Protein AF-A0A0D2M6S1-F1 (afdb_monomer_lite)

Foldseek 3Di:
DLLVVLLVQQLVQLQPQLECQLAQLLLLVLQLQLLVLVLVLVLVVCCVVVVDDPVVSVCCSVVVCVVPSSNSSSVSSCCHSQSWDFDDDPPDPDTDTDRDDHDPSRVVLNVQLVVDDPVVLVVQLQVQLVVQLVLCVPDPDPSSSCSSNRNLSSNLSSLVSSLSSCVRVLAADPGRLCSLVSQLVVLVVVQVVLDCVPDVDDDVPDHDRPSSVSSNVSSVSNNVSSVRGHHRDPPPPPPDD

Structure (mmCIF, N/CA/C/O backbone):
data_AF-A0A0D2M6S1-F1
#
_entry.id   AF-A0A0D2M6S1-F1
#
loop_
_atom_site.group_PDB
_atom_site.id
_atom_site.type_symbol
_atom_site.label_atom_id
_atom_site.label_alt_id
_atom_site.label_comp_id
_atom_site.label_asym_id
_atom_site.label_entity_id
_atom_site.label_seq_id
_atom_site.pdbx_PDB_ins_code
_atom_site.Cartn_x
_atom_site.Cartn_y
_atom_site.Cartn_z
_atom_site.occupancy
_atom_site.B_iso_or_equiv
_atom_site.auth_seq_id
_atom_site.auth_comp_id
_atom_site.auth_asym_id
_atom_site.auth_atom_id
_atom_site.pdbx_PDB_model_num
ATOM 1 N N . MET A 1 1 ? -8.378 10.027 -14.621 1.00 86.81 1 MET A N 1
ATOM 2 C CA . MET A 1 1 ? -9.429 10.600 -13.744 1.00 86.81 1 MET A CA 1
ATOM 3 C C . MET A 1 1 ? -9.742 9.692 -12.557 1.00 86.81 1 MET A C 1
ATOM 5 O O . MET A 1 1 ? -9.522 10.125 -11.438 1.00 86.81 1 MET A O 1
ATOM 9 N N . PHE A 1 2 ? -10.187 8.446 -12.762 1.00 88.69 2 PHE A N 1
ATOM 10 C CA . PHE A 1 2 ? -10.556 7.544 -11.656 1.00 88.69 2 PHE A CA 1
ATOM 11 C C . PHE A 1 2 ? -9.436 7.306 -10.633 1.00 88.69 2 PHE A C 1
ATOM 13 O O . PHE A 1 2 ? -9.672 7.472 -9.444 1.00 88.69 2 PHE A O 1
ATOM 20 N N . LEU A 1 3 ? -8.204 7.049 -11.086 1.00 85.81 3 LEU A N 1
ATOM 21 C CA . LEU A 1 3 ? -7.044 6.887 -10.195 1.00 85.81 3 LEU A CA 1
ATOM 22 C C . LEU A 1 3 ? -6.744 8.140 -9.351 1.00 85.81 3 LEU A C 1
ATOM 24 O O . LEU A 1 3 ? -6.269 8.041 -8.229 1.00 85.81 3 LEU A O 1
ATOM 28 N N . PHE A 1 4 ? -7.052 9.333 -9.865 1.00 88.19 4 PHE A N 1
ATOM 29 C CA . PHE A 1 4 ? -6.877 10.577 -9.113 1.00 88.19 4 PHE A CA 1
ATOM 30 C C . PHE A 1 4 ? -7.960 10.756 -8.040 1.00 88.19 4 PHE A C 1
ATOM 32 O O . PHE A 1 4 ? -7.665 11.188 -6.929 1.00 88.19 4 PHE A O 1
ATOM 39 N N . LEU A 1 5 ? -9.208 10.391 -8.349 1.00 91.00 5 LEU A N 1
ATOM 40 C CA . LEU A 1 5 ? -10.299 10.399 -7.371 1.00 91.00 5 LEU A CA 1
ATOM 41 C C . LEU A 1 5 ? -10.063 9.371 -6.263 1.00 91.00 5 LEU A C 1
ATOM 43 O O . LEU A 1 5 ? -10.240 9.683 -5.088 1.00 91.00 5 LEU A O 1
ATOM 47 N N . GLU A 1 6 ? -9.630 8.167 -6.638 1.00 91.00 6 GLU A N 1
ATOM 48 C CA . GLU A 1 6 ? -9.194 7.125 -5.706 1.00 91.00 6 GLU A CA 1
ATOM 49 C C . GLU A 1 6 ? -8.122 7.661 -4.756 1.00 91.00 6 GLU A C 1
ATOM 51 O O . GLU A 1 6 ? -8.259 7.549 -3.536 1.00 91.00 6 GLU A O 1
ATOM 56 N N . TRP A 1 7 ? -7.130 8.358 -5.311 1.00 89.06 7 TRP A N 1
ATOM 57 C CA . TRP A 1 7 ? -6.052 8.934 -4.533 1.00 89.06 7 TRP A CA 1
ATOM 58 C C . TRP A 1 7 ? -6.534 9.972 -3.509 1.00 89.06 7 TRP A C 1
ATOM 60 O O . TRP A 1 7 ? -6.162 9.890 -2.336 1.00 89.06 7 TRP A O 1
ATOM 70 N N . ILE A 1 8 ? -7.385 10.925 -3.915 1.00 91.69 8 ILE A N 1
ATOM 71 C CA . ILE A 1 8 ? -7.939 11.944 -3.002 1.00 91.69 8 ILE A CA 1
ATOM 72 C C . ILE A 1 8 ? -8.716 11.278 -1.865 1.00 91.69 8 ILE A C 1
ATOM 74 O O . ILE A 1 8 ? -8.576 11.658 -0.701 1.00 91.69 8 ILE A O 1
ATOM 78 N N . LEU A 1 9 ? -9.532 10.275 -2.190 1.00 93.25 9 LEU A N 1
ATOM 79 C CA . LEU A 1 9 ? -10.333 9.566 -1.200 1.00 93.25 9 LEU A CA 1
ATOM 80 C C . LEU A 1 9 ? -9.467 8.767 -0.229 1.00 93.25 9 LEU A C 1
ATOM 82 O O . LEU A 1 9 ? -9.742 8.774 0.968 1.00 93.25 9 LEU A O 1
ATOM 86 N N . ASN A 1 10 ? -8.401 8.129 -0.709 1.00 90.69 10 ASN A N 1
ATOM 87 C CA . ASN A 1 10 ? -7.428 7.456 0.148 1.00 90.69 10 ASN A CA 1
ATOM 88 C C . ASN A 1 10 ? -6.691 8.431 1.056 1.00 90.69 10 ASN A C 1
ATOM 90 O O . ASN A 1 10 ? -6.521 8.152 2.241 1.00 90.69 10 ASN A O 1
ATOM 94 N N . LEU A 1 11 ? -6.271 9.580 0.530 1.00 92.19 11 LEU A N 1
ATOM 95 C CA . LEU A 1 11 ? -5.637 10.622 1.327 1.00 92.19 11 LEU A CA 1
ATOM 96 C C . LEU A 1 11 ? -6.573 11.078 2.452 1.00 92.19 11 LEU A C 1
ATOM 98 O O . LEU A 1 11 ? -6.169 11.103 3.613 1.00 92.19 11 LEU A O 1
ATOM 102 N N . HIS A 1 12 ? -7.830 11.377 2.122 1.00 93.88 12 HIS A N 1
ATOM 103 C CA . HIS A 1 12 ? -8.839 11.757 3.107 1.00 93.88 12 HIS A CA 1
ATOM 104 C C . HIS A 1 12 ? -9.100 10.640 4.129 1.00 93.88 12 HIS A C 1
ATOM 106 O O . HIS A 1 12 ? -9.158 10.902 5.332 1.00 93.88 12 HIS A O 1
ATOM 112 N N . TYR A 1 13 ? -9.192 9.390 3.670 1.00 94.31 13 TYR A N 1
ATOM 113 C CA . TYR A 1 13 ? -9.363 8.219 4.527 1.00 94.31 13 TYR A CA 1
ATOM 114 C C . TYR A 1 13 ? -8.225 8.097 5.541 1.00 94.31 13 TYR A C 1
ATOM 116 O O . TYR A 1 13 ? -8.474 8.099 6.741 1.00 94.31 13 TYR A O 1
ATOM 124 N N . TRP A 1 14 ? -6.970 8.060 5.092 1.00 94.44 14 TRP A N 1
ATOM 125 C CA . TRP A 1 14 ? -5.825 7.909 5.993 1.00 94.44 14 TRP A CA 1
ATOM 126 C C . TRP A 1 14 ? -5.626 9.122 6.902 1.00 94.44 14 TRP A C 1
ATOM 128 O O . TRP A 1 14 ? -5.232 8.967 8.055 1.00 94.44 14 TRP A O 1
ATOM 138 N N . PHE A 1 15 ? -5.940 10.324 6.419 1.00 92.81 15 PHE A N 1
ATOM 139 C CA . PHE A 1 15 ? -5.903 11.537 7.233 1.00 92.81 15 PHE A CA 1
ATOM 140 C C . PHE A 1 15 ? -6.861 11.457 8.433 1.00 92.81 15 PHE A C 1
ATOM 142 O O . PHE A 1 15 ? -6.469 11.760 9.566 1.00 92.81 15 PHE A O 1
ATOM 149 N N . THR A 1 16 ? -8.098 11.020 8.180 1.00 91.69 16 THR A N 1
ATOM 150 C CA . THR A 1 16 ? -9.171 10.903 9.184 1.00 91.69 16 THR A CA 1
ATOM 151 C C . THR A 1 16 ? -9.073 9.637 10.035 1.00 91.69 16 THR A C 1
ATOM 153 O O . THR A 1 16 ? -9.605 9.598 11.141 1.00 91.69 16 THR A O 1
ATOM 156 N N . CYS A 1 17 ? -8.358 8.613 9.574 1.00 90.75 17 CYS A N 1
ATOM 157 C CA . CYS A 1 17 ? -8.235 7.345 10.278 1.00 90.75 17 CYS A CA 1
ATOM 158 C C . CYS A 1 17 ? -7.352 7.460 11.536 1.00 90.75 17 CYS A C 1
ATOM 160 O O . CYS A 1 17 ? -6.126 7.594 11.461 1.00 90.75 17 CYS A O 1
ATOM 162 N N . SER A 1 18 ? -7.978 7.375 12.711 1.00 90.00 18 SER A N 1
ATOM 163 C CA . SER A 1 18 ? -7.314 7.364 14.024 1.00 90.00 18 SER A CA 1
ATOM 164 C C . SER A 1 18 ? -7.135 5.961 14.612 1.00 90.00 18 SER A C 1
ATOM 166 O O . SER A 1 18 ? -6.334 5.788 15.529 1.00 90.00 18 SER A O 1
ATOM 168 N N . SER A 1 19 ? -7.845 4.962 14.080 1.00 92.19 19 SER A N 1
ATOM 169 C CA . SER A 1 19 ? -7.915 3.610 14.633 1.00 92.19 19 SER A CA 1
ATOM 170 C C . SER A 1 19 ? -7.420 2.545 13.655 1.00 92.19 19 SER A C 1
ATOM 172 O O . SER A 1 19 ? -7.546 2.668 12.442 1.00 92.19 19 SER A O 1
ATOM 174 N N . THR A 1 20 ? -6.890 1.459 14.208 1.00 95.19 20 THR A N 1
ATOM 175 C CA . THR A 1 20 ? -6.428 0.268 13.479 1.00 95.19 20 THR A CA 1
ATOM 176 C C . THR A 1 20 ? -7.499 -0.821 13.330 1.00 95.19 20 THR A C 1
ATOM 178 O O . THR A 1 20 ? -7.197 -1.908 12.841 1.00 95.19 20 THR A O 1
ATOM 181 N N . VAL A 1 21 ? -8.753 -0.572 13.733 1.00 95.81 21 VAL A N 1
ATOM 182 C CA . VAL A 1 21 ? -9.840 -1.563 13.615 1.00 95.81 21 VAL A CA 1
ATOM 183 C C . VAL A 1 21 ? -10.082 -1.950 12.148 1.00 95.81 21 VAL A C 1
ATOM 185 O O . VAL A 1 21 ? -10.376 -1.119 11.288 1.00 95.81 21 VAL A O 1
ATOM 188 N N . GLY A 1 22 ? -9.961 -3.247 11.862 1.00 95.56 22 GLY A N 1
ATOM 189 C CA . GLY A 1 22 ? -10.102 -3.834 10.528 1.00 95.56 22 GLY A CA 1
ATOM 190 C C . GLY A 1 22 ? -8.909 -3.591 9.595 1.00 95.56 22 GLY A C 1
ATOM 191 O O . GLY A 1 22 ? -8.923 -4.075 8.470 1.00 95.56 22 GLY A O 1
ATOM 192 N N . ILE A 1 23 ? -7.874 -2.864 10.027 1.00 97.06 23 ILE A N 1
ATOM 193 C CA .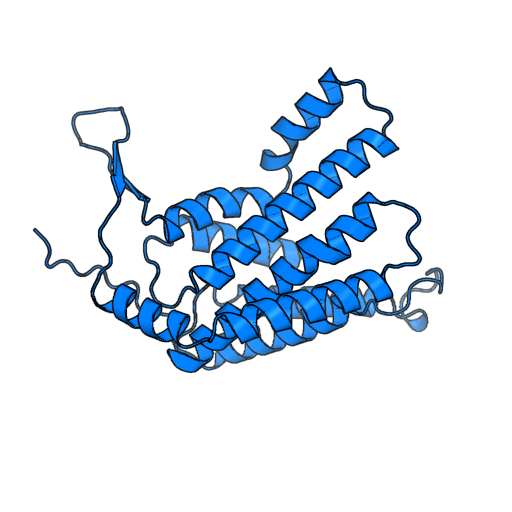 ILE A 1 23 ? -6.692 -2.573 9.205 1.00 97.06 23 ILE A CA 1
ATOM 194 C C . ILE A 1 23 ? -5.620 -3.630 9.472 1.00 97.06 23 ILE A C 1
ATOM 196 O O . ILE A 1 23 ? -5.232 -3.852 10.620 1.00 97.06 23 ILE A O 1
ATOM 200 N N . SER A 1 24 ? -5.109 -4.264 8.415 1.00 97.75 24 SER A N 1
ATOM 201 C CA . SER A 1 24 ? -4.019 -5.235 8.532 1.00 97.75 24 SER A CA 1
ATOM 202 C C . SER A 1 24 ? -2.733 -4.475 8.797 1.00 97.75 24 SER A C 1
ATOM 204 O O . SER A 1 24 ? -2.231 -3.753 7.933 1.00 97.75 24 SER A O 1
ATOM 206 N N . VAL A 1 25 ? -2.176 -4.615 9.998 1.00 96.94 25 VAL A N 1
ATOM 207 C CA . VAL A 1 25 ? -0.953 -3.905 10.388 1.00 96.94 25 VAL A CA 1
ATOM 208 C C . VAL A 1 25 ? 0.224 -4.417 9.569 1.00 96.94 25 VAL A C 1
ATOM 210 O O . VAL A 1 25 ? 1.068 -3.629 9.136 1.00 96.94 25 VAL A O 1
ATOM 213 N N . VAL A 1 26 ? 0.289 -5.731 9.338 1.00 97.56 26 VAL A N 1
ATOM 214 C CA . VAL A 1 26 ? 1.329 -6.325 8.489 1.00 97.56 26 VAL A CA 1
ATOM 215 C C . VAL A 1 26 ? 1.127 -5.906 7.036 1.00 97.56 26 VAL A C 1
ATOM 217 O O . VAL A 1 26 ? 2.077 -5.429 6.417 1.00 97.56 26 VAL A O 1
ATOM 220 N N . GLY A 1 27 ? -0.104 -5.989 6.523 1.00 97.69 27 GLY A N 1
ATOM 221 C CA . GLY A 1 27 ? -0.421 -5.578 5.157 1.00 97.69 27 GLY A CA 1
ATOM 222 C C . GLY A 1 27 ? -0.090 -4.110 4.894 1.00 97.69 27 GLY A C 1
ATOM 223 O O . GLY A 1 27 ? 0.584 -3.785 3.919 1.00 97.69 27 GLY A O 1
ATOM 224 N N . THR A 1 28 ? -0.447 -3.221 5.820 1.00 97.75 28 THR A N 1
ATOM 225 C CA . THR A 1 28 ? -0.185 -1.781 5.693 1.00 97.75 28 THR A CA 1
ATOM 226 C C . THR A 1 28 ? 1.314 -1.467 5.754 1.00 97.75 28 THR A C 1
ATOM 228 O O . THR A 1 28 ? 1.782 -0.600 5.019 1.00 97.75 28 THR A O 1
ATOM 231 N N . LYS A 1 29 ? 2.114 -2.203 6.546 1.00 97.50 29 LYS A N 1
ATOM 232 C CA . LYS A 1 29 ? 3.587 -2.089 6.506 1.00 97.50 29 LYS A CA 1
ATOM 233 C C . LYS A 1 29 ? 4.152 -2.486 5.141 1.00 97.50 29 LYS A C 1
ATOM 235 O O . LYS A 1 29 ? 5.037 -1.794 4.643 1.00 97.50 29 LYS A O 1
ATOM 240 N N . CYS A 1 30 ? 3.638 -3.558 4.536 1.00 97.88 30 CYS A N 1
ATOM 241 C CA . CYS A 1 30 ? 4.030 -3.969 3.187 1.00 97.88 30 CYS A CA 1
ATOM 242 C C . CYS A 1 30 ? 3.660 -2.905 2.143 1.00 97.88 30 CYS A C 1
ATOM 244 O O . CYS A 1 30 ? 4.497 -2.574 1.308 1.00 97.88 30 CYS A O 1
ATOM 246 N N . LEU A 1 31 ? 2.469 -2.302 2.234 1.00 97.06 31 LEU A N 1
ATOM 247 C CA . LEU A 1 31 ? 2.058 -1.201 1.353 1.00 97.06 31 LEU A CA 1
ATOM 248 C C . LEU A 1 31 ? 2.963 0.028 1.501 1.00 97.06 31 LEU A C 1
ATOM 250 O O . LEU A 1 31 ? 3.440 0.554 0.501 1.00 97.06 31 LEU A O 1
ATOM 254 N N . ILE A 1 32 ? 3.244 0.460 2.736 1.00 96.56 32 ILE A N 1
ATOM 255 C CA . ILE A 1 32 ? 4.169 1.572 3.005 1.00 96.56 32 ILE A CA 1
ATOM 256 C C . ILE A 1 32 ? 5.532 1.289 2.376 1.00 96.56 32 ILE A C 1
ATOM 258 O O . ILE A 1 32 ? 6.077 2.132 1.667 1.00 96.56 32 ILE A O 1
ATOM 262 N N . PHE A 1 33 ? 6.074 0.095 2.615 1.00 96.94 33 PHE A N 1
ATOM 263 C CA . PHE A 1 33 ? 7.366 -0.294 2.068 1.00 96.94 33 PHE A CA 1
ATOM 264 C C . PHE A 1 33 ? 7.354 -0.311 0.534 1.00 96.94 33 PHE A C 1
ATOM 266 O O . PHE A 1 33 ? 8.264 0.235 -0.081 1.00 96.94 33 PHE A O 1
ATOM 273 N N . ALA A 1 34 ? 6.298 -0.840 -0.088 1.00 96.06 34 ALA A N 1
ATOM 274 C CA . ALA A 1 34 ? 6.141 -0.835 -1.538 1.00 96.06 34 ALA A CA 1
ATOM 275 C C . ALA A 1 34 ? 6.100 0.583 -2.125 1.00 96.06 34 ALA A C 1
ATOM 277 O O . ALA A 1 34 ? 6.779 0.854 -3.113 1.00 96.06 34 ALA A O 1
ATOM 278 N N . ILE A 1 35 ? 5.352 1.501 -1.500 1.00 94.12 35 ILE A N 1
ATOM 279 C CA . ILE A 1 35 ? 5.277 2.903 -1.933 1.00 94.12 35 ILE A CA 1
ATOM 280 C C . ILE A 1 35 ? 6.654 3.568 -1.831 1.00 94.12 35 ILE A C 1
ATOM 282 O O . ILE A 1 35 ? 7.057 4.271 -2.755 1.00 94.12 35 ILE A O 1
ATOM 286 N N . LEU A 1 36 ? 7.402 3.320 -0.750 1.00 94.06 36 LEU A N 1
ATOM 287 C CA . LEU A 1 36 ? 8.754 3.860 -0.571 1.00 94.06 36 LEU A CA 1
ATOM 288 C C . LEU A 1 36 ? 9.753 3.291 -1.588 1.00 94.06 36 LEU A C 1
ATOM 290 O O . LEU A 1 36 ? 10.568 4.042 -2.121 1.00 94.06 36 LEU A O 1
ATOM 294 N N . VAL A 1 37 ? 9.682 1.991 -1.887 1.00 93.75 37 VAL A N 1
ATOM 295 C CA . VAL A 1 37 ? 10.518 1.353 -2.917 1.00 93.75 37 VAL A CA 1
ATOM 296 C C . VAL A 1 37 ? 10.208 1.931 -4.295 1.00 93.75 37 VAL A C 1
ATOM 298 O O . VAL A 1 37 ? 11.130 2.341 -4.998 1.00 93.75 37 VAL A O 1
ATOM 301 N N . ASN A 1 38 ? 8.928 2.030 -4.658 1.00 91.69 38 ASN A N 1
ATOM 302 C CA . ASN A 1 38 ? 8.514 2.601 -5.937 1.00 91.69 38 ASN A CA 1
ATOM 303 C C . ASN A 1 38 ? 8.934 4.075 -6.056 1.00 91.69 38 ASN A C 1
ATOM 305 O O . ASN A 1 38 ? 9.438 4.505 -7.090 1.00 91.69 38 ASN A O 1
ATOM 309 N N . TYR A 1 39 ? 8.808 4.837 -4.967 1.00 91.38 39 TYR A N 1
ATOM 310 C CA . TYR A 1 39 ? 9.292 6.212 -4.898 1.00 91.38 39 TYR A CA 1
ATOM 311 C C . TYR A 1 39 ? 10.805 6.305 -5.144 1.00 91.38 39 TYR A C 1
ATOM 313 O O . TYR A 1 39 ? 11.249 7.092 -5.982 1.00 91.38 39 TYR A O 1
ATOM 321 N N . ALA A 1 40 ? 11.601 5.481 -4.457 1.00 91.19 40 ALA A N 1
ATOM 322 C CA . ALA A 1 40 ? 13.050 5.447 -4.636 1.00 91.19 40 ALA A CA 1
ATOM 323 C C . ALA A 1 40 ? 13.433 5.087 -6.082 1.00 91.19 40 ALA A C 1
ATOM 325 O O . ALA A 1 40 ? 14.286 5.742 -6.677 1.00 91.19 40 ALA A O 1
ATOM 326 N N . VAL A 1 41 ? 12.757 4.099 -6.670 1.00 90.44 41 VAL A N 1
ATOM 327 C CA . VAL A 1 41 ? 12.926 3.685 -8.071 1.00 90.44 41 VAL A CA 1
ATOM 328 C C . VAL A 1 41 ? 12.649 4.842 -9.033 1.00 90.44 41 VAL A C 1
ATOM 330 O O . VAL A 1 41 ? 13.473 5.125 -9.902 1.00 90.44 41 VAL A O 1
ATOM 333 N N . GLU A 1 42 ? 11.545 5.563 -8.851 1.00 88.38 42 GLU A N 1
ATOM 334 C CA . GLU A 1 42 ? 11.175 6.701 -9.700 1.00 88.38 42 GLU A CA 1
ATOM 335 C C . GLU A 1 42 ? 12.150 7.880 -9.579 1.00 88.38 42 GLU A C 1
ATOM 337 O O . GLU A 1 42 ? 12.483 8.528 -10.579 1.00 88.38 42 GLU A O 1
ATOM 342 N N . VAL A 1 43 ? 12.650 8.158 -8.371 1.00 90.00 43 VAL A N 1
ATOM 343 C CA . VAL A 1 43 ? 13.704 9.160 -8.136 1.00 90.00 43 VAL A CA 1
ATOM 344 C C . VAL A 1 43 ? 15.008 8.762 -8.826 1.00 90.00 43 VAL A C 1
ATOM 346 O O . VAL A 1 43 ? 15.627 9.600 -9.485 1.00 90.00 43 VAL A O 1
ATOM 349 N N . MET A 1 44 ? 15.413 7.494 -8.731 1.00 89.69 44 MET A N 1
ATOM 350 C CA . MET A 1 44 ? 16.618 6.982 -9.395 1.00 89.69 44 MET A CA 1
ATOM 351 C C . MET A 1 44 ? 16.489 7.049 -10.918 1.00 89.69 44 MET A C 1
ATOM 353 O O . MET A 1 44 ? 17.380 7.565 -11.590 1.00 89.69 44 MET A O 1
ATOM 357 N N . LYS A 1 45 ? 15.352 6.605 -11.461 1.00 87.56 45 LYS A N 1
ATOM 358 C CA . LYS A 1 45 ? 15.044 6.662 -12.896 1.00 87.56 45 LYS A CA 1
ATOM 359 C C . LYS A 1 45 ? 15.082 8.090 -13.426 1.00 87.56 45 LYS A C 1
ATOM 361 O O . LYS A 1 45 ? 15.650 8.343 -14.480 1.00 87.56 45 LYS A O 1
ATOM 366 N N . THR A 1 46 ? 14.500 9.032 -12.690 1.00 87.69 46 THR A N 1
ATOM 367 C CA . THR A 1 46 ? 14.471 10.440 -13.110 1.00 87.69 46 THR A CA 1
ATOM 368 C C . THR A 1 46 ? 15.852 11.079 -13.034 1.00 87.69 46 THR A C 1
ATOM 370 O O . THR A 1 46 ? 16.242 11.770 -13.967 1.00 87.69 46 THR A O 1
ATOM 373 N N . GLY A 1 47 ? 16.626 10.800 -11.980 1.00 88.56 47 GLY A N 1
ATOM 374 C CA . GLY A 1 47 ? 18.017 11.250 -11.889 1.00 88.56 47 GLY A CA 1
ATOM 375 C C . GLY A 1 47 ? 18.875 10.738 -13.043 1.00 88.56 47 GLY A C 1
ATOM 376 O O . GLY A 1 47 ? 19.588 11.519 -13.667 1.00 88.56 47 GLY A O 1
ATOM 377 N N . HIS A 1 48 ? 18.749 9.446 -13.358 1.00 87.19 48 HIS A N 1
ATOM 378 C CA . HIS A 1 48 ? 19.487 8.811 -14.445 1.00 87.19 48 HIS A CA 1
ATOM 379 C C . HIS A 1 48 ? 19.086 9.355 -15.822 1.00 87.19 48 HIS A C 1
ATOM 381 O O . HIS A 1 48 ? 19.948 9.796 -16.577 1.00 87.19 48 HIS A O 1
ATOM 387 N N . ASN A 1 49 ? 17.788 9.373 -16.137 1.00 88.00 49 ASN A N 1
ATOM 388 C CA . ASN A 1 49 ? 17.298 9.746 -17.467 1.00 88.00 49 ASN A CA 1
ATOM 389 C C . ASN A 1 49 ? 17.487 11.233 -17.780 1.00 88.00 49 ASN A C 1
ATOM 391 O O . ASN A 1 49 ? 17.710 11.591 -18.932 1.00 88.00 49 ASN A O 1
ATOM 395 N N . SER A 1 50 ? 17.391 12.094 -16.767 1.00 90.06 50 SER A N 1
ATOM 396 C CA . SER A 1 50 ? 17.525 13.541 -16.943 1.00 90.06 50 SER A CA 1
ATOM 397 C C . SER A 1 50 ? 18.969 14.035 -16.803 1.00 90.06 50 SER A C 1
ATOM 399 O O . SER A 1 50 ? 19.202 15.232 -16.945 1.00 90.06 50 SER A O 1
ATOM 401 N N . GLY A 1 51 ? 19.932 13.150 -16.503 1.00 90.44 51 GLY A N 1
ATOM 402 C CA . GLY A 1 51 ? 21.342 13.518 -16.333 1.00 90.44 51 GLY A CA 1
ATOM 403 C C . GLY A 1 51 ? 21.570 14.589 -15.260 1.00 90.44 51 GLY A C 1
ATOM 404 O O . GLY A 1 51 ? 22.445 15.438 -15.417 1.00 90.44 51 GLY A O 1
ATOM 405 N N . LEU A 1 52 ? 20.747 14.596 -14.204 1.00 91.00 52 LEU A N 1
ATOM 406 C CA . LEU A 1 52 ? 20.753 15.662 -13.200 1.00 91.00 52 LEU A CA 1
ATOM 407 C C . LEU A 1 52 ? 22.055 15.659 -12.394 1.00 91.00 52 LEU A C 1
ATOM 409 O O . LEU A 1 52 ? 22.553 14.606 -11.989 1.00 91.00 52 LEU A O 1
ATOM 413 N N . GLY A 1 53 ? 22.564 16.854 -12.087 1.00 93.00 53 GLY A N 1
ATOM 414 C CA . GLY A 1 53 ? 23.611 17.018 -11.081 1.00 93.00 53 GLY A CA 1
ATOM 415 C C . GLY A 1 53 ? 23.124 16.590 -9.691 1.00 93.00 53 GLY A C 1
ATOM 416 O O . GLY A 1 53 ? 21.924 16.556 -9.422 1.00 93.00 53 GLY A O 1
ATOM 417 N N . LEU A 1 54 ? 24.051 16.287 -8.774 1.00 91.69 54 LEU A N 1
ATOM 418 C CA . LEU A 1 54 ? 23.720 15.777 -7.434 1.00 91.69 54 LEU A CA 1
ATOM 419 C C . LEU A 1 54 ? 22.764 16.704 -6.659 1.00 91.69 54 LEU A C 1
ATOM 421 O O . LEU A 1 54 ? 21.844 16.220 -6.005 1.00 91.69 54 LEU A O 1
ATOM 425 N N . SER A 1 55 ? 22.953 18.024 -6.745 1.00 93.81 55 SER A N 1
ATOM 426 C CA . SER A 1 55 ? 22.088 19.010 -6.082 1.00 93.81 55 SER A CA 1
ATOM 427 C C . SER A 1 55 ? 20.655 18.977 -6.609 1.00 93.81 55 SER A C 1
ATOM 429 O O . SER A 1 55 ? 19.713 18.982 -5.819 1.00 93.81 55 SER A O 1
ATOM 431 N N . ASP A 1 56 ? 20.494 18.895 -7.929 1.00 91.94 56 ASP A N 1
ATOM 432 C CA . ASP A 1 56 ? 19.189 18.880 -8.594 1.00 91.94 56 ASP A CA 1
ATOM 433 C C . ASP A 1 56 ? 18.491 17.537 -8.406 1.00 91.94 56 ASP A C 1
ATOM 435 O O . ASP A 1 56 ? 17.270 17.452 -8.274 1.00 91.94 56 ASP A O 1
ATOM 439 N N . TRP A 1 57 ? 19.275 16.464 -8.332 1.00 91.50 57 TRP A N 1
ATOM 440 C CA . TRP A 1 57 ? 18.764 15.154 -7.984 1.00 91.50 57 TRP A CA 1
ATOM 441 C C . TRP A 1 57 ? 18.263 15.109 -6.538 1.00 91.50 57 TRP A C 1
ATOM 443 O O . TRP A 1 57 ? 17.158 14.625 -6.304 1.00 91.50 57 TRP A O 1
ATOM 453 N N . ILE A 1 58 ? 19.007 15.669 -5.575 1.00 90.81 58 ILE A N 1
ATOM 454 C CA . ILE A 1 58 ? 18.571 15.768 -4.171 1.00 90.81 58 ILE A CA 1
ATOM 455 C C . ILE A 1 58 ? 17.335 16.662 -4.048 1.00 90.81 58 ILE A C 1
ATOM 457 O O . ILE A 1 58 ? 16.382 16.291 -3.364 1.00 90.81 58 ILE A O 1
ATOM 461 N N . SER A 1 59 ? 17.309 17.817 -4.718 1.00 89.50 59 SER A N 1
ATOM 462 C CA . SER A 1 59 ? 16.144 18.707 -4.687 1.00 89.50 59 SER A CA 1
ATOM 463 C C . SER A 1 59 ? 14.916 18.030 -5.299 1.00 89.50 59 SER A C 1
ATOM 465 O O . SER A 1 59 ? 13.829 18.105 -4.726 1.00 89.50 59 SER A O 1
ATOM 467 N N . THR A 1 60 ? 15.094 17.260 -6.375 1.00 87.38 60 THR A N 1
ATOM 468 C CA . THR A 1 60 ? 14.046 16.402 -6.941 1.00 87.38 60 THR A CA 1
ATOM 469 C C . THR A 1 60 ? 13.622 15.331 -5.936 1.00 87.38 60 THR A C 1
ATOM 471 O O . THR A 1 60 ? 12.435 15.174 -5.678 1.00 87.38 60 THR A O 1
ATOM 474 N N . ALA A 1 61 ? 14.556 14.633 -5.294 1.00 87.81 61 ALA A N 1
ATOM 475 C CA . ALA A 1 61 ? 14.265 13.593 -4.306 1.00 87.81 61 ALA A CA 1
ATOM 476 C C . ALA A 1 61 ? 13.573 14.117 -3.032 1.00 87.81 61 ALA A C 1
ATOM 478 O O . ALA A 1 61 ? 12.904 13.348 -2.343 1.00 87.81 61 ALA A O 1
ATOM 479 N N . LEU A 1 62 ? 13.718 15.399 -2.694 1.00 86.94 62 LEU A N 1
ATOM 480 C CA . LEU A 1 62 ? 13.084 16.010 -1.520 1.00 86.94 62 LEU A CA 1
ATOM 481 C C . LEU A 1 62 ? 11.795 16.765 -1.855 1.00 86.94 62 LEU A C 1
ATOM 483 O O . LEU A 1 62 ? 10.876 16.787 -1.041 1.00 86.94 62 LEU A O 1
ATOM 487 N N . GLY A 1 63 ? 11.711 17.380 -3.035 1.00 82.75 63 GLY A N 1
ATOM 488 C CA . GLY A 1 63 ? 10.539 18.135 -3.481 1.00 82.75 63 GLY A CA 1
ATOM 489 C C . GLY A 1 63 ? 9.458 17.247 -4.088 1.00 82.75 63 GLY A C 1
ATOM 490 O O . GLY A 1 63 ? 8.264 17.503 -3.929 1.00 82.75 63 GLY A O 1
ATOM 491 N N . ARG A 1 64 ? 9.851 16.151 -4.742 1.00 76.94 64 ARG A N 1
ATOM 492 C CA . ARG A 1 64 ? 8.914 15.271 -5.436 1.00 76.94 64 ARG A CA 1
ATOM 493 C C . ARG A 1 64 ? 7.925 14.540 -4.529 1.00 76.94 64 ARG A C 1
ATOM 495 O O . ARG A 1 64 ? 6.819 14.391 -5.013 1.00 76.94 64 ARG A O 1
ATOM 502 N N . PRO A 1 65 ? 8.169 14.166 -3.257 1.00 73.94 65 PRO A N 1
ATOM 503 C CA . PRO A 1 65 ? 7.131 13.568 -2.409 1.00 73.94 65 PRO A CA 1
ATOM 504 C C . PRO A 1 65 ? 5.906 14.469 -2.194 1.00 73.94 65 PRO A C 1
ATOM 506 O O . PRO A 1 65 ? 4.815 13.968 -1.931 1.00 73.94 65 PRO A O 1
ATOM 509 N N . PHE A 1 66 ? 6.081 15.792 -2.296 1.00 64.38 66 PHE A N 1
ATOM 510 C CA . PHE A 1 66 ? 4.986 16.765 -2.215 1.00 64.38 66 PHE A CA 1
ATOM 511 C C . PHE A 1 66 ? 4.198 16.867 -3.527 1.00 64.38 66 PHE A C 1
ATOM 513 O O . PHE A 1 66 ? 3.035 17.260 -3.516 1.00 64.38 66 PHE A O 1
ATOM 520 N N . LEU A 1 67 ? 4.825 16.501 -4.649 1.00 63.00 67 LEU A N 1
ATOM 521 C CA . LEU A 1 67 ? 4.222 16.489 -5.985 1.00 63.00 67 LEU A CA 1
ATOM 522 C C . LEU A 1 67 ? 3.696 15.100 -6.377 1.00 63.00 67 LEU A C 1
ATOM 524 O O . LEU A 1 67 ? 2.756 14.984 -7.159 1.00 63.00 67 LEU A O 1
ATOM 528 N N . TYR A 1 68 ? 4.305 14.043 -5.843 1.00 63.91 68 TYR A N 1
ATOM 529 C CA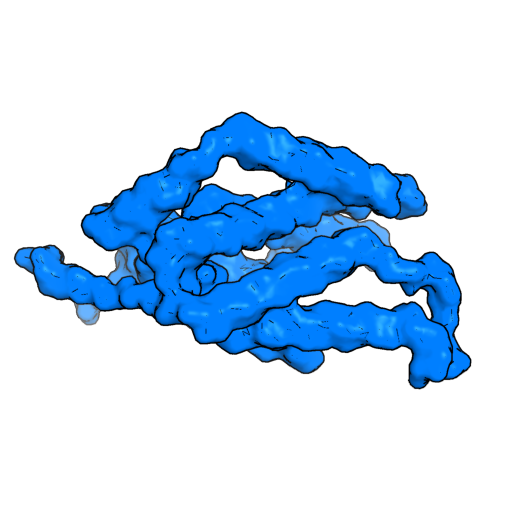 . TYR A 1 68 ? 3.934 12.659 -6.063 1.00 63.91 68 TYR A CA 1
ATOM 530 C C . TYR A 1 68 ? 2.797 12.331 -5.109 1.00 63.91 68 TYR A C 1
ATOM 532 O O . TYR A 1 68 ? 2.972 12.159 -3.903 1.00 63.91 68 TYR A O 1
ATOM 540 N N . SER A 1 69 ? 1.605 12.262 -5.684 1.00 66.06 69 SER A N 1
ATOM 541 C CA . SER A 1 69 ? 0.359 11.985 -4.986 1.00 66.06 69 SER A CA 1
ATOM 542 C C . SER A 1 69 ? 0.507 10.808 -4.006 1.00 66.06 69 SER A C 1
ATOM 544 O O . SER A 1 69 ? 0.203 10.923 -2.817 1.00 66.06 69 SER A O 1
ATOM 546 N N . SER A 1 70 ? 1.067 9.686 -4.447 1.00 72.88 70 SER A N 1
ATOM 547 C CA . SER A 1 70 ? 1.081 8.427 -3.695 1.00 72.88 70 SER A CA 1
ATOM 548 C C . SER A 1 70 ? 1.949 8.393 -2.428 1.00 72.88 70 SER A C 1
ATOM 550 O O . SER A 1 70 ? 1.727 7.512 -1.599 1.00 72.88 70 SER A O 1
ATOM 552 N N . THR A 1 71 ? 2.874 9.335 -2.198 1.00 79.25 71 THR A N 1
ATOM 553 C CA . THR A 1 71 ? 3.718 9.339 -0.981 1.00 79.25 71 THR A CA 1
ATOM 554 C C . THR A 1 71 ? 3.083 10.026 0.223 1.00 79.25 71 THR A C 1
ATOM 556 O O . THR A 1 71 ? 3.369 9.643 1.355 1.00 79.25 71 THR A O 1
ATOM 559 N N . ILE A 1 72 ? 2.190 11.000 0.023 1.00 84.12 72 ILE A N 1
ATOM 560 C CA . ILE A 1 72 ? 1.552 11.724 1.139 1.00 84.12 72 ILE A CA 1
ATOM 561 C C . ILE A 1 72 ? 0.739 10.785 2.056 1.00 84.12 72 ILE A C 1
ATOM 563 O O . ILE A 1 72 ? 0.871 10.897 3.280 1.00 84.12 72 ILE A O 1
ATOM 567 N N . PRO A 1 73 ? -0.038 9.811 1.533 1.00 87.38 73 PRO A N 1
ATOM 568 C CA . PRO A 1 73 ? -0.726 8.828 2.367 1.00 87.38 73 PRO A CA 1
ATOM 569 C C . PRO A 1 73 ? 0.197 8.034 3.299 1.00 87.38 73 PRO A C 1
ATOM 571 O O . PRO A 1 73 ? -0.247 7.645 4.372 1.00 87.38 73 PRO A O 1
ATOM 574 N N . VAL A 1 74 ? 1.481 7.839 2.964 1.00 91.94 74 VAL A N 1
ATOM 575 C CA . VAL A 1 74 ? 2.419 7.031 3.769 1.00 91.94 74 VAL A CA 1
ATOM 576 C C . VAL A 1 74 ? 2.585 7.581 5.183 1.00 91.94 74 VAL A C 1
ATOM 578 O O . VAL A 1 74 ? 2.592 6.814 6.146 1.00 91.94 74 VAL A O 1
ATOM 581 N N . ILE A 1 75 ? 2.689 8.905 5.326 1.00 91.56 75 ILE A N 1
ATOM 582 C CA . ILE A 1 75 ? 2.834 9.555 6.637 1.00 91.56 75 ILE A CA 1
ATOM 583 C C . ILE A 1 75 ? 1.593 9.278 7.492 1.00 91.56 75 ILE A C 1
ATOM 585 O O . ILE A 1 75 ? 1.702 8.940 8.672 1.00 91.56 75 ILE A O 1
ATOM 589 N N . TRP A 1 76 ? 0.413 9.359 6.881 1.00 94.12 76 TRP A N 1
ATOM 590 C CA . TRP A 1 76 ? -0.858 9.110 7.552 1.00 94.12 76 TRP A CA 1
ATOM 591 C C . TRP A 1 76 ? -1.067 7.624 7.869 1.00 94.12 76 TRP A C 1
ATOM 593 O O . TRP A 1 76 ? -1.460 7.297 8.982 1.00 94.12 76 TRP A O 1
ATOM 603 N N . MET A 1 77 ? -0.682 6.712 6.975 1.00 95.50 77 MET A N 1
ATOM 604 C CA . MET A 1 77 ? -0.665 5.268 7.241 1.00 95.50 77 MET A CA 1
ATOM 605 C C . MET A 1 77 ? 0.247 4.928 8.425 1.00 95.50 77 MET A C 1
ATOM 607 O O . MET A 1 77 ? -0.135 4.166 9.314 1.00 95.50 77 MET A O 1
ATOM 611 N N . LEU A 1 78 ? 1.446 5.521 8.477 1.00 95.25 78 LEU A N 1
ATOM 612 C CA . LEU A 1 78 ? 2.376 5.352 9.596 1.00 95.25 78 LEU A CA 1
ATOM 613 C C . LEU A 1 78 ? 1.784 5.882 10.901 1.00 95.25 78 LEU A C 1
ATOM 615 O O . LEU A 1 78 ? 1.865 5.188 11.916 1.00 95.25 78 LEU A O 1
ATOM 619 N N . LYS A 1 79 ? 1.161 7.067 10.872 1.00 94.62 79 LYS A N 1
ATOM 620 C CA . LYS A 1 79 ? 0.427 7.633 12.011 1.00 94.62 79 LYS A CA 1
ATOM 621 C C . LYS A 1 79 ? -0.632 6.649 12.513 1.00 94.62 79 LYS A C 1
ATOM 623 O O . LYS A 1 79 ? -0.650 6.368 13.709 1.00 94.62 79 LYS A O 1
ATOM 628 N N . THR A 1 80 ? -1.459 6.093 11.626 1.00 93.88 80 THR A N 1
ATOM 629 C CA . THR A 1 80 ? -2.527 5.149 11.988 1.00 93.88 80 THR A CA 1
ATOM 630 C C . THR A 1 80 ? -1.962 3.862 12.592 1.00 93.88 80 THR A C 1
ATOM 632 O O . THR A 1 80 ? -2.356 3.487 13.692 1.00 93.88 80 THR A O 1
ATOM 635 N N . ILE A 1 81 ? -0.974 3.214 11.959 1.00 95.81 81 ILE A N 1
ATOM 636 C CA . ILE A 1 81 ? -0.375 1.969 12.489 1.00 95.81 81 ILE A CA 1
ATOM 637 C C . ILE A 1 81 ? 0.320 2.198 13.835 1.00 95.81 81 ILE A C 1
ATOM 639 O O . ILE A 1 81 ? 0.292 1.333 14.712 1.00 95.81 81 ILE A O 1
ATOM 643 N N . LYS A 1 82 ? 0.992 3.342 14.000 1.00 95.00 82 LYS A N 1
ATOM 644 C CA . LYS A 1 82 ? 1.660 3.710 15.254 1.00 95.00 82 LYS A CA 1
ATOM 645 C C . LYS A 1 82 ? 0.698 4.279 16.295 1.00 95.00 82 LYS A C 1
ATOM 647 O O . LYS A 1 82 ? 1.144 4.512 17.413 1.00 95.00 82 LYS A O 1
ATOM 652 N N . ARG A 1 83 ? -0.579 4.477 15.943 1.00 91.94 83 ARG A N 1
ATOM 653 C CA . ARG A 1 83 ? -1.622 5.077 16.788 1.00 91.94 83 ARG A CA 1
ATOM 654 C C . ARG A 1 83 ? -1.182 6.406 17.396 1.00 91.94 83 ARG A C 1
ATOM 656 O O . ARG A 1 83 ? -1.343 6.660 18.588 1.00 91.94 83 ARG A O 1
ATOM 663 N N . VAL A 1 84 ? -0.559 7.233 16.562 1.00 92.56 84 VAL A N 1
ATOM 664 C CA . VAL A 1 84 ? -0.110 8.566 16.959 1.00 92.56 84 VAL A CA 1
ATOM 665 C C . VAL A 1 84 ? -1.284 9.524 16.801 1.00 92.56 84 VAL A C 1
ATOM 667 O O . VAL A 1 84 ? -1.726 9.801 15.684 1.00 92.56 84 VAL A O 1
ATOM 670 N N . SER A 1 85 ? -1.784 10.052 17.912 1.00 87.38 85 SER A N 1
ATOM 671 C CA . SER A 1 85 ? -2.705 11.182 17.916 1.00 87.38 85 SER A CA 1
ATOM 672 C C . SER A 1 85 ? -1.931 12.483 18.125 1.00 87.38 85 SER A C 1
ATOM 674 O O . SER A 1 85 ? -0.932 12.546 18.845 1.00 87.38 85 SER A O 1
ATOM 676 N N . ILE A 1 86 ? -2.380 13.529 17.433 1.00 86.12 86 ILE A N 1
ATOM 677 C CA . ILE A 1 86 ? -1.872 14.886 17.611 1.00 86.12 86 ILE A CA 1
ATOM 678 C C . ILE A 1 86 ? -2.894 15.583 18.496 1.00 86.12 86 ILE A C 1
ATOM 680 O O . ILE A 1 86 ? -3.989 15.893 18.028 1.00 86.12 86 ILE A O 1
ATOM 684 N N . SER A 1 87 ? -2.564 15.790 19.769 1.00 83.69 87 SER A N 1
ATOM 685 C CA . SER A 1 87 ? -3.396 16.586 20.666 1.00 83.69 87 SER A CA 1
ATOM 686 C C . SER A 1 87 ? -2.824 17.994 20.774 1.00 83.69 87 SER A C 1
ATOM 688 O O . SER A 1 87 ? -1.610 18.210 20.877 1.00 83.69 87 SER A O 1
ATOM 690 N N . ARG A 1 88 ? -3.718 18.981 20.709 1.00 78.75 88 ARG A N 1
ATOM 691 C CA . ARG A 1 88 ? -3.387 20.372 20.999 1.00 78.75 88 ARG A CA 1
ATOM 692 C C . ARG A 1 88 ? -3.916 20.691 22.384 1.00 78.75 88 ARG A C 1
ATOM 694 O O . ARG A 1 88 ? -5.122 20.701 22.602 1.00 78.75 88 ARG A O 1
ATOM 701 N N . GLU A 1 89 ? -3.006 20.941 23.309 1.00 84.19 89 GLU A N 1
ATOM 702 C CA . GLU A 1 89 ? -3.364 21.487 24.611 1.00 84.19 89 GLU A CA 1
ATOM 703 C C . GLU A 1 89 ? -3.798 22.945 24.417 1.00 84.19 89 GLU A C 1
ATOM 705 O O . GLU A 1 89 ? -3.133 23.689 23.694 1.00 84.19 89 GLU A O 1
ATOM 710 N N . SER A 1 90 ? -4.919 23.360 25.014 1.00 81.69 90 SER A N 1
ATOM 711 C CA . SER A 1 90 ? -5.512 24.684 24.755 1.00 81.69 90 SER A CA 1
ATOM 712 C C . SER A 1 90 ? -4.564 25.850 25.067 1.00 81.69 90 SER A C 1
ATOM 714 O O . SER A 1 90 ? -4.693 26.922 24.479 1.00 81.69 90 SER A O 1
ATOM 716 N N . SER A 1 91 ? -3.584 25.630 25.948 1.00 83.00 91 SER A N 1
ATOM 717 C CA . SER A 1 91 ? -2.612 26.621 26.411 1.00 83.00 91 SER A CA 1
ATOM 718 C C . SER A 1 91 ? -1.277 26.621 25.656 1.00 83.00 91 SER A C 1
ATOM 720 O O . SER A 1 91 ? -0.489 27.545 25.847 1.00 83.00 91 SER A O 1
ATOM 722 N N . SER A 1 92 ? -0.997 25.636 24.792 1.00 81.94 92 SER A N 1
ATOM 723 C CA . SER A 1 92 ? 0.289 25.529 24.088 1.00 81.94 92 SER A CA 1
ATOM 724 C C . SER A 1 92 ? 0.121 25.535 22.571 1.00 81.94 92 SER A C 1
ATOM 726 O O . SER A 1 92 ? -0.757 24.887 22.000 1.00 81.94 92 SER A O 1
ATOM 728 N N . TRP A 1 93 ? 1.000 26.267 21.883 1.00 83.88 93 TRP A N 1
ATOM 729 C CA . TRP A 1 93 ? 1.075 26.241 20.420 1.00 83.88 93 TRP A CA 1
ATOM 730 C C . TRP A 1 93 ? 1.828 25.010 19.893 1.00 83.88 93 TRP A C 1
ATOM 732 O O . TRP A 1 93 ? 1.703 24.669 18.719 1.00 83.88 93 TRP A O 1
ATOM 742 N N . ILE A 1 94 ? 2.576 24.316 20.757 1.00 87.81 94 ILE A N 1
ATOM 743 C CA . ILE A 1 94 ? 3.369 23.147 20.375 1.00 87.81 94 ILE A CA 1
ATOM 744 C C . ILE A 1 94 ? 2.462 21.906 20.383 1.00 87.81 94 ILE A C 1
ATOM 746 O O . ILE A 1 94 ? 1.958 21.542 21.450 1.00 87.81 94 ILE A O 1
ATOM 750 N N . PRO A 1 95 ? 2.250 21.234 19.234 1.00 84.62 95 PRO A N 1
ATOM 751 C CA . PRO A 1 95 ? 1.479 19.999 19.194 1.00 84.62 95 PRO A CA 1
ATOM 752 C C . PRO A 1 95 ? 2.204 18.905 19.982 1.00 84.62 95 PRO A C 1
ATOM 754 O O . PRO A 1 95 ? 3.397 18.668 19.777 1.00 84.62 95 PRO A O 1
ATOM 757 N N . LYS A 1 96 ? 1.484 18.215 20.870 1.00 88.31 96 LYS A N 1
ATOM 758 C CA . LYS A 1 96 ? 2.016 17.052 21.584 1.00 88.31 96 LYS A CA 1
ATOM 759 C C . LYS A 1 96 ? 1.634 15.789 20.817 1.00 88.31 96 LYS A C 1
ATOM 761 O O . LYS A 1 96 ? 0.480 15.596 20.437 1.00 88.31 96 LYS A O 1
ATOM 766 N N . LEU A 1 97 ? 2.627 14.938 20.569 1.00 90.44 97 LEU A N 1
ATOM 767 C CA . LEU A 1 97 ? 2.412 13.617 19.989 1.00 90.44 97 LEU A CA 1
ATOM 768 C C . LEU A 1 97 ? 2.108 12.641 21.119 1.00 90.44 97 LEU A C 1
ATOM 770 O O . LEU A 1 97 ? 2.927 12.459 22.019 1.00 90.44 97 LEU A O 1
ATOM 774 N N . HIS A 1 98 ? 0.941 12.012 21.059 1.00 89.31 98 HIS A N 1
ATOM 775 C CA . HIS A 1 98 ? 0.537 10.992 22.010 1.00 89.31 98 HIS A CA 1
ATOM 776 C C . HIS A 1 98 ? 0.392 9.651 21.291 1.00 89.31 98 HIS A C 1
ATOM 778 O O . HIS A 1 98 ? -0.217 9.567 20.227 1.00 89.31 98 HIS A O 1
ATOM 784 N N . ILE A 1 99 ? 0.966 8.594 21.862 1.00 92.75 99 ILE A N 1
ATOM 785 C CA . ILE A 1 99 ? 0.810 7.227 21.358 1.00 92.75 99 ILE A CA 1
ATOM 786 C C . ILE A 1 99 ? -0.244 6.549 22.225 1.00 92.75 99 ILE A C 1
ATOM 788 O O . ILE A 1 99 ? -0.011 6.317 23.413 1.00 92.75 99 ILE A O 1
ATOM 792 N N . SER A 1 100 ? -1.405 6.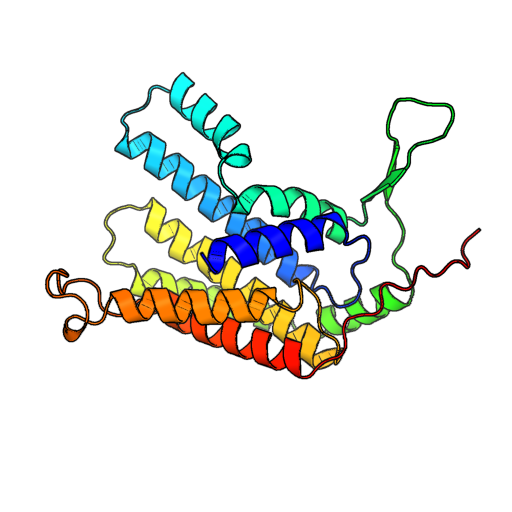239 21.651 1.00 90.44 100 SER A N 1
ATOM 793 C CA . SER A 1 100 ? -2.473 5.560 22.384 1.00 90.44 100 SER A CA 1
ATOM 794 C C . SER A 1 100 ? -2.239 4.049 22.469 1.00 90.44 100 SER A C 1
ATOM 796 O O . SER A 1 100 ? -1.601 3.417 21.618 1.00 90.44 100 SER A O 1
ATOM 798 N N . ARG A 1 101 ? -2.751 3.441 23.544 1.00 92.62 101 ARG A N 1
ATOM 799 C CA . ARG A 1 101 ? -2.777 1.980 23.689 1.00 92.62 101 ARG A CA 1
ATOM 800 C C . ARG A 1 101 ? -3.873 1.390 22.804 1.00 92.62 101 ARG A C 1
ATOM 802 O O . ARG A 1 101 ? -4.873 2.040 22.538 1.00 92.62 101 ARG A O 1
ATOM 809 N N . ALA A 1 102 ? -3.692 0.128 22.414 1.00 92.44 102 ALA A N 1
ATOM 810 C CA . ALA A 1 102 ? -4.687 -0.610 21.640 1.00 92.44 102 ALA A CA 1
ATOM 811 C C . ALA A 1 102 ? -6.015 -0.730 22.407 1.00 92.44 102 ALA A C 1
ATOM 813 O O . ALA A 1 102 ? -5.992 -1.251 23.537 1.00 92.44 102 ALA A O 1
ATOM 814 N N . THR A 1 103 ? -7.135 -0.355 21.788 1.00 93.06 103 THR A N 1
ATOM 815 C CA . THR A 1 103 ? -8.487 -0.609 22.325 1.00 93.06 103 THR A CA 1
ATOM 816 C C . THR A 1 103 ? -8.840 -2.102 22.268 1.00 93.06 103 THR A C 1
ATOM 818 O O . THR A 1 103 ? -8.113 -2.916 21.683 1.00 93.06 103 THR A O 1
ATOM 821 N N . HIS A 1 104 ? -9.952 -2.510 22.888 1.00 93.12 104 HIS A N 1
ATOM 822 C CA . HIS A 1 104 ? -10.403 -3.908 22.840 1.00 93.12 104 HIS A CA 1
ATOM 823 C C . HIS A 1 104 ? -10.750 -4.359 21.415 1.00 93.12 104 HIS A C 1
ATOM 825 O O . HIS A 1 104 ? -10.374 -5.465 21.014 1.00 93.12 104 HIS A O 1
ATOM 831 N N . THR A 1 105 ? -11.399 -3.492 20.638 1.00 92.94 105 THR A N 1
ATOM 832 C CA . THR A 1 105 ? -11.762 -3.734 19.235 1.00 92.94 105 THR A CA 1
ATOM 833 C C . THR A 1 105 ? -10.527 -3.831 18.340 1.00 92.94 105 THR A C 1
ATOM 835 O O . THR A 1 105 ? -10.422 -4.742 17.517 1.00 92.94 105 THR A O 1
ATOM 838 N N . GLU A 1 106 ? -9.526 -2.977 18.555 1.00 93.94 106 GLU A N 1
ATOM 839 C CA . GLU A 1 106 ? -8.254 -3.044 17.830 1.00 93.94 106 GLU A CA 1
ATOM 840 C C . GLU A 1 106 ? -7.479 -4.325 18.134 1.00 93.94 106 GLU A C 1
ATOM 842 O O . GLU A 1 106 ? -6.955 -4.962 17.222 1.00 93.94 106 GLU A O 1
ATOM 847 N N . ARG A 1 107 ? -7.431 -4.749 19.404 1.00 94.81 107 ARG A N 1
ATOM 848 C CA . ARG A 1 107 ? -6.804 -6.027 19.787 1.00 94.81 107 ARG A CA 1
ATOM 849 C C . ARG A 1 107 ? -7.534 -7.217 19.179 1.00 94.81 107 ARG A C 1
ATOM 851 O O . ARG A 1 107 ? -6.891 -8.199 18.824 1.00 94.81 107 ARG A O 1
ATOM 858 N N . ALA A 1 108 ? -8.860 -7.157 19.069 1.00 95.25 108 ALA A N 1
ATOM 859 C CA . ALA A 1 108 ? -9.627 -8.194 18.389 1.00 95.25 108 ALA A CA 1
ATOM 860 C C . ALA A 1 108 ? -9.261 -8.266 16.897 1.00 95.25 108 ALA A C 1
ATOM 862 O O . ALA A 1 108 ? -8.996 -9.356 16.393 1.00 95.25 108 ALA A O 1
ATOM 863 N N . SER A 1 109 ? -9.146 -7.119 16.220 1.00 95.19 109 SER A N 1
ATOM 864 C CA . SER A 1 109 ? -8.679 -7.048 14.827 1.00 95.19 109 SER A CA 1
ATOM 865 C C . SER A 1 109 ? -7.257 -7.601 14.662 1.00 95.19 109 SER A C 1
ATOM 867 O O . SER A 1 109 ? -7.001 -8.386 13.754 1.00 95.19 109 SER A O 1
ATOM 869 N N . ASP A 1 110 ? -6.343 -7.261 15.572 1.00 96.00 110 ASP A N 1
ATOM 870 C CA . ASP A 1 110 ? -4.954 -7.746 15.564 1.00 96.00 110 ASP A CA 1
ATOM 871 C C . ASP A 1 110 ? -4.865 -9.274 15.752 1.00 96.00 110 ASP A C 1
ATOM 873 O O . ASP A 1 110 ? -4.051 -9.957 15.126 1.00 96.00 110 ASP A O 1
ATOM 877 N N . ARG A 1 111 ? -5.771 -9.864 16.546 1.00 96.88 111 ARG A N 1
ATOM 878 C CA . ARG A 1 111 ? -5.905 -11.329 16.642 1.00 96.88 111 ARG A CA 1
ATOM 879 C C . ARG A 1 111 ? -6.328 -11.951 15.312 1.00 96.88 111 ARG A C 1
ATOM 881 O O . ARG A 1 111 ? -5.802 -12.999 14.954 1.00 96.88 111 ARG A O 1
ATOM 888 N N . PHE A 1 112 ? -7.245 -11.330 14.570 1.00 96.56 112 PHE A N 1
ATOM 889 C CA . PHE A 1 112 ? -7.631 -11.823 13.243 1.00 96.56 112 PHE A CA 1
ATOM 890 C C . PHE A 1 112 ? -6.514 -11.662 12.206 1.00 96.56 112 PHE A C 1
ATOM 892 O O . PHE A 1 112 ? -6.355 -12.543 11.359 1.00 96.56 112 PHE A O 1
ATOM 899 N N . ASP A 1 113 ? -5.724 -10.589 12.278 1.00 95.25 113 ASP A N 1
ATOM 900 C CA . ASP A 1 113 ? -4.576 -10.364 11.385 1.00 95.25 113 ASP A CA 1
ATOM 901 C C . ASP A 1 113 ? -3.471 -11.405 11.652 1.00 95.25 113 ASP A C 1
ATOM 903 O O . ASP A 1 113 ? -2.988 -12.087 10.742 1.00 95.25 113 ASP A O 1
ATOM 907 N N . SER A 1 114 ? -3.154 -11.636 12.930 1.00 95.69 114 SER A N 1
ATOM 908 C CA . SER A 1 114 ? -2.123 -12.589 13.373 1.00 95.69 114 SER A CA 1
ATOM 909 C C . SER A 1 114 ? -2.465 -14.070 13.163 1.00 95.69 114 SER A C 1
ATOM 911 O O . SER A 1 114 ? -1.569 -14.911 13.245 1.00 95.69 114 SER A O 1
ATOM 913 N N . GLN A 1 115 ? -3.713 -14.410 12.821 1.00 96.88 115 GLN A N 1
ATOM 914 C CA . GLN A 1 115 ? -4.090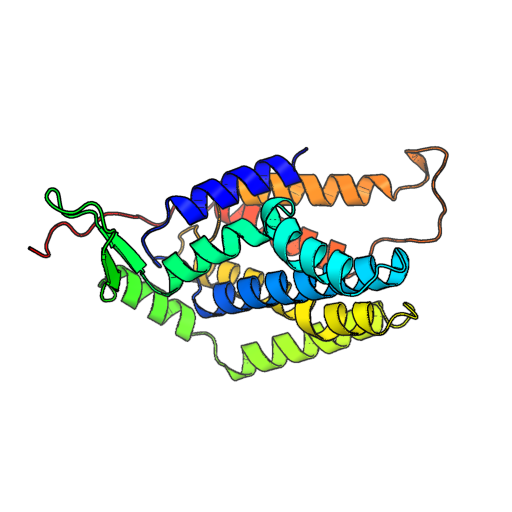 -15.776 12.431 1.00 96.88 115 GLN A CA 1
ATOM 915 C C . GLN A 1 115 ? -3.419 -16.239 11.134 1.00 96.88 115 GLN A C 1
ATOM 917 O O . GLN A 1 115 ? -3.400 -17.438 10.868 1.00 96.88 115 GLN A O 1
ATOM 922 N N . THR A 1 116 ? -2.882 -15.332 10.310 1.00 95.31 116 THR A N 1
ATOM 923 C CA . THR A 1 116 ? -2.134 -15.719 9.108 1.00 95.31 116 THR A CA 1
ATOM 924 C C . THR A 1 116 ? -0.729 -16.194 9.498 1.00 95.31 116 THR A C 1
ATOM 926 O O . THR A 1 116 ? 0.077 -15.390 9.973 1.00 95.31 116 THR A O 1
ATOM 929 N N . PRO A 1 117 ? -0.378 -17.475 9.275 1.00 96.75 117 PRO A N 1
ATOM 930 C CA . PRO A 1 117 ? 0.951 -17.987 9.589 1.00 96.75 117 PRO A CA 1
ATOM 931 C C . PRO A 1 117 ? 2.044 -17.226 8.834 1.00 96.75 117 PRO A C 1
ATOM 933 O O . PRO A 1 117 ? 1.987 -17.083 7.612 1.00 96.75 117 PRO A O 1
ATOM 936 N N . LYS A 1 118 ? 3.089 -16.796 9.553 1.00 96.31 118 LYS A N 1
ATOM 937 C CA . LYS A 1 118 ? 4.208 -16.021 8.983 1.00 96.31 118 LYS A CA 1
ATOM 938 C C . LYS A 1 118 ? 4.890 -16.734 7.813 1.00 96.31 118 LYS A C 1
ATOM 940 O O . LYS A 1 118 ? 5.302 -16.077 6.864 1.00 96.31 118 LYS A O 1
ATOM 945 N N . ILE A 1 119 ? 4.965 -18.066 7.857 1.00 96.94 119 ILE A N 1
ATOM 946 C CA . ILE A 1 119 ? 5.545 -18.868 6.775 1.00 96.94 119 ILE A CA 1
ATOM 947 C C . ILE A 1 119 ? 4.778 -18.694 5.456 1.00 96.94 119 ILE A C 1
ATOM 949 O O . ILE A 1 119 ? 5.406 -18.553 4.414 1.00 96.94 119 ILE A O 1
ATOM 953 N N . TYR A 1 120 ? 3.443 -18.605 5.488 1.00 96.81 120 TYR A N 1
ATOM 954 C CA . TYR A 1 120 ? 2.642 -18.372 4.282 1.00 96.81 120 TYR A CA 1
ATOM 955 C C . TYR A 1 120 ? 2.831 -16.960 3.736 1.00 96.81 120 TYR A C 1
ATOM 957 O O . TYR A 1 120 ? 2.892 -16.792 2.525 1.00 96.81 120 TYR A O 1
ATOM 965 N N . ILE A 1 121 ? 3.001 -15.964 4.611 1.00 97.38 121 ILE A N 1
ATOM 966 C CA . ILE A 1 121 ? 3.308 -14.585 4.203 1.00 97.38 121 ILE A CA 1
ATOM 967 C C . ILE A 1 121 ? 4.659 -14.536 3.477 1.00 97.38 121 ILE A C 1
ATOM 969 O O . ILE A 1 121 ? 4.751 -13.981 2.386 1.00 97.38 121 ILE A O 1
ATOM 973 N N . VAL A 1 122 ? 5.695 -15.161 4.049 1.00 97.50 122 VAL A N 1
ATOM 974 C CA . VAL A 1 122 ? 7.042 -15.208 3.454 1.00 97.50 122 VAL A CA 1
ATOM 975 C C . VAL A 1 122 ? 7.050 -15.993 2.142 1.00 97.50 122 VAL A C 1
ATOM 977 O O . VAL A 1 122 ? 7.638 -15.534 1.167 1.00 97.50 122 VAL A O 1
ATOM 980 N N . MET A 1 123 ? 6.378 -17.146 2.084 1.00 97.12 123 MET A N 1
ATOM 981 C CA . MET A 1 123 ? 6.295 -17.935 0.851 1.00 97.12 123 MET A CA 1
ATOM 982 C C . MET A 1 123 ? 5.524 -17.197 -0.244 1.00 97.12 123 MET A C 1
ATOM 984 O O . MET A 1 123 ? 5.999 -17.145 -1.374 1.00 97.12 123 MET A O 1
ATOM 988 N N . ALA A 1 124 ? 4.386 -16.574 0.078 1.00 97.00 124 ALA A N 1
ATOM 989 C CA . ALA A 1 124 ? 3.635 -15.766 -0.881 1.00 97.00 124 ALA A CA 1
ATOM 990 C C . ALA A 1 124 ? 4.479 -14.598 -1.408 1.00 97.00 124 ALA A C 1
ATOM 992 O O . ALA A 1 124 ? 4.505 -14.361 -2.612 1.00 97.00 124 ALA A O 1
ATOM 993 N N . TYR A 1 125 ? 5.221 -13.920 -0.526 1.00 97.19 125 TYR A N 1
ATOM 994 C CA . TYR A 1 125 ? 6.153 -12.866 -0.917 1.00 97.19 125 TYR A CA 1
ATOM 995 C C . TYR A 1 125 ? 7.224 -13.371 -1.891 1.00 97.19 125 TYR A C 1
ATOM 997 O O . TYR A 1 125 ? 7.431 -12.772 -2.943 1.00 97.19 125 TYR A O 1
ATOM 1005 N N . ALA A 1 126 ? 7.881 -14.486 -1.560 1.00 97.25 126 ALA A N 1
ATOM 1006 C CA . ALA A 1 126 ? 8.935 -15.067 -2.385 1.00 97.25 126 ALA A CA 1
ATOM 1007 C C . ALA A 1 126 ? 8.410 -15.512 -3.758 1.00 97.25 126 ALA A C 1
ATOM 1009 O O . ALA A 1 126 ? 9.029 -15.210 -4.775 1.00 97.25 126 ALA A O 1
ATOM 1010 N N . VAL A 1 127 ? 7.248 -16.173 -3.799 1.00 97.06 127 VAL A N 1
ATOM 1011 C CA . VAL A 1 127 ? 6.607 -16.604 -5.050 1.00 97.06 127 VAL A CA 1
ATOM 1012 C C . VAL A 1 127 ? 6.235 -15.400 -5.913 1.00 97.06 127 VAL A C 1
ATOM 1014 O O . VAL A 1 127 ? 6.574 -15.386 -7.094 1.00 97.06 127 VAL A O 1
ATOM 1017 N N . LEU A 1 128 ? 5.600 -14.373 -5.337 1.00 95.38 128 LEU A N 1
ATOM 1018 C CA . LEU A 1 128 ? 5.277 -13.139 -6.059 1.00 95.38 128 LEU A CA 1
ATOM 1019 C C . LEU A 1 128 ? 6.544 -12.453 -6.583 1.00 95.38 128 LEU A C 1
ATOM 1021 O O . LEU A 1 128 ? 6.569 -12.051 -7.740 1.00 95.38 128 LEU A O 1
ATOM 1025 N N . GLY A 1 129 ? 7.600 -12.360 -5.771 1.00 94.50 129 GLY A N 1
ATOM 1026 C CA . GLY A 1 129 ? 8.879 -11.761 -6.162 1.00 94.50 129 GLY A CA 1
ATOM 1027 C C . GLY A 1 129 ? 9.552 -12.475 -7.323 1.00 94.50 129 GLY A C 1
ATOM 1028 O O . GLY A 1 129 ? 9.931 -11.822 -8.291 1.00 94.50 129 GLY A O 1
ATOM 1029 N N . ILE A 1 130 ? 9.650 -13.804 -7.268 1.00 94.31 130 ILE A N 1
ATOM 1030 C CA . ILE A 1 130 ? 10.234 -14.604 -8.353 1.00 94.31 130 ILE A CA 1
ATOM 1031 C C . ILE A 1 130 ? 9.400 -14.458 -9.627 1.00 94.31 130 ILE A C 1
ATOM 1033 O O . ILE A 1 130 ? 9.954 -14.207 -10.694 1.00 94.31 130 ILE A O 1
ATOM 1037 N N . LEU A 1 131 ? 8.076 -14.583 -9.517 1.00 93.75 131 LEU A N 1
ATOM 1038 C CA . LEU A 1 131 ? 7.174 -14.533 -10.663 1.00 93.75 131 LEU A CA 1
ATOM 1039 C C . LEU A 1 131 ? 7.202 -13.161 -11.348 1.00 93.75 131 LEU A C 1
ATOM 1041 O O . LEU A 1 131 ? 7.362 -13.082 -12.562 1.00 93.75 131 LEU A O 1
ATOM 1045 N N . LEU A 1 132 ? 7.108 -12.076 -10.576 1.00 92.19 132 LEU A N 1
ATOM 1046 C CA . LEU A 1 132 ? 7.105 -10.710 -11.106 1.00 92.19 132 LEU A CA 1
ATOM 1047 C C . LEU A 1 132 ? 8.475 -10.303 -11.655 1.00 92.19 132 LEU A C 1
ATOM 1049 O O . LEU A 1 132 ? 8.543 -9.654 -12.697 1.00 92.19 132 LEU A O 1
ATOM 1053 N N . ALA A 1 133 ? 9.568 -10.722 -11.011 1.00 91.19 133 ALA A N 1
ATOM 1054 C CA . ALA A 1 133 ? 10.912 -10.525 -11.547 1.00 91.19 133 ALA A CA 1
ATOM 1055 C C . ALA A 1 133 ? 11.126 -11.293 -12.861 1.00 91.19 133 ALA A C 1
ATOM 1057 O O . ALA A 1 133 ? 11.723 -10.748 -13.785 1.00 91.19 133 ALA A O 1
ATOM 1058 N N . ALA A 1 134 ? 10.609 -12.522 -12.971 1.00 90.50 134 ALA A N 1
ATOM 1059 C CA . ALA A 1 134 ? 10.682 -13.311 -14.200 1.00 90.50 134 ALA A CA 1
ATOM 1060 C C . ALA A 1 134 ? 9.869 -12.679 -15.340 1.00 90.50 134 ALA A C 1
ATOM 1062 O O . ALA A 1 134 ? 10.352 -12.615 -16.468 1.00 90.50 134 ALA A O 1
ATOM 1063 N N . CYS A 1 135 ? 8.673 -12.153 -15.051 1.00 86.88 135 CYS A N 1
ATOM 1064 C CA . CYS A 1 135 ? 7.856 -11.444 -16.041 1.00 86.88 135 CYS A CA 1
ATOM 1065 C C . CYS A 1 135 ? 8.528 -10.166 -16.565 1.00 86.88 135 CYS A C 1
ATOM 1067 O O . CYS A 1 135 ? 8.361 -9.836 -17.735 1.00 86.88 135 CYS A O 1
ATOM 1069 N N . ASN A 1 136 ? 9.305 -9.477 -15.726 1.00 82.25 136 ASN A N 1
ATOM 1070 C CA . ASN A 1 136 ? 9.972 -8.219 -16.074 1.00 82.25 136 ASN A CA 1
ATOM 1071 C C . ASN A 1 136 ? 11.457 -8.400 -16.437 1.00 82.25 136 ASN A C 1
ATOM 1073 O O . ASN A 1 136 ? 12.193 -7.420 -16.526 1.00 82.25 136 ASN A O 1
ATOM 1077 N N . HIS A 1 137 ? 11.917 -9.636 -16.667 1.00 70.06 137 HIS A N 1
ATOM 1078 C CA . HIS A 1 137 ? 13.328 -9.933 -16.946 1.00 70.06 137 HIS A CA 1
ATOM 1079 C C . HIS A 1 137 ? 13.858 -9.268 -18.231 1.00 70.06 137 HIS A C 1
ATOM 1081 O O . HIS A 1 137 ? 15.066 -9.115 -18.390 1.00 70.06 137 HIS A O 1
ATOM 1087 N N . PHE A 1 138 ? 12.969 -8.843 -19.132 1.00 62.84 138 PHE A N 1
ATOM 1088 C CA . PHE A 1 138 ? 13.334 -8.178 -20.384 1.00 62.84 138 PHE A CA 1
ATOM 1089 C C . PHE A 1 138 ? 13.680 -6.688 -20.232 1.00 62.84 138 PHE A C 1
ATOM 1091 O O . PHE A 1 138 ? 14.185 -6.092 -21.183 1.00 62.84 138 PHE A O 1
ATOM 1098 N N . ASP A 1 139 ? 13.464 -6.083 -19.059 1.00 61.47 139 ASP A N 1
ATOM 1099 C CA . ASP A 1 139 ? 13.849 -4.692 -18.815 1.00 61.47 139 ASP A CA 1
ATOM 1100 C C . ASP A 1 139 ? 15.332 -4.588 -18.417 1.00 61.47 139 ASP A C 1
ATOM 1102 O O . ASP A 1 139 ? 15.759 -5.058 -17.363 1.00 61.47 139 ASP A O 1
ATOM 1106 N N . ILE A 1 140 ? 16.131 -3.924 -19.260 1.00 60.75 140 ILE A N 1
ATOM 1107 C CA . ILE A 1 140 ? 17.601 -3.811 -19.137 1.00 60.75 140 ILE A CA 1
ATOM 1108 C C . ILE A 1 140 ? 18.032 -3.033 -17.875 1.00 60.75 140 ILE A C 1
ATOM 1110 O O . ILE A 1 140 ? 19.170 -3.149 -17.414 1.00 60.75 140 ILE A O 1
ATOM 1114 N N . TYR A 1 141 ? 17.135 -2.252 -17.266 1.00 73.00 141 TYR A N 1
ATOM 1115 C CA . TYR A 1 141 ? 17.473 -1.448 -16.094 1.00 73.00 141 TYR A CA 1
ATOM 1116 C C . TYR A 1 141 ? 17.299 -2.236 -14.791 1.00 73.00 141 TYR A C 1
ATOM 1118 O O . TYR A 1 141 ? 16.189 -2.578 -14.380 1.00 73.00 141 TYR A O 1
ATOM 1126 N N . THR A 1 142 ? 18.406 -2.412 -14.063 1.00 79.88 142 THR A N 1
ATOM 1127 C CA . THR A 1 142 ? 18.472 -3.047 -12.729 1.00 79.88 142 THR A CA 1
ATOM 1128 C C . THR A 1 142 ? 17.459 -2.482 -11.727 1.00 79.88 142 THR A C 1
ATOM 1130 O O . THR A 1 142 ? 16.971 -3.199 -10.853 1.00 79.88 142 THR A O 1
ATOM 1133 N N . VAL A 1 143 ? 17.098 -1.206 -11.876 1.00 80.94 143 VAL A N 1
ATOM 1134 C CA . VAL A 1 143 ? 16.114 -0.516 -11.037 1.00 80.94 143 VAL A CA 1
ATOM 1135 C C . VAL A 1 143 ? 14.694 -1.087 -11.223 1.00 80.94 143 VAL A C 1
ATOM 1137 O O . VAL A 1 143 ? 13.970 -1.238 -10.237 1.00 80.94 143 VAL A O 1
ATOM 1140 N N . TYR A 1 144 ? 14.298 -1.480 -12.441 1.00 83.06 144 TYR A N 1
ATOM 1141 C CA . TYR A 1 144 ? 12.996 -2.122 -12.675 1.00 83.06 144 TYR A CA 1
ATOM 1142 C C . TYR A 1 144 ? 12.956 -3.539 -12.124 1.00 83.06 144 TYR A C 1
ATOM 1144 O O . TYR A 1 144 ? 11.957 -3.930 -11.514 1.00 83.06 144 TYR A O 1
ATOM 1152 N N . LEU A 1 145 ? 14.053 -4.286 -12.262 1.00 87.12 145 LEU A N 1
ATOM 1153 C CA . LEU A 1 145 ? 14.169 -5.614 -11.669 1.00 87.12 145 LEU A CA 1
ATOM 1154 C C . LEU A 1 145 ? 14.017 -5.547 -10.143 1.00 87.12 145 LEU A C 1
ATOM 1156 O O . LEU A 1 145 ? 13.284 -6.347 -9.565 1.00 87.12 145 LEU A O 1
ATOM 1160 N N . PHE A 1 146 ? 14.629 -4.549 -9.495 1.00 90.44 146 PHE A N 1
ATOM 1161 C CA . PHE A 1 146 ? 14.478 -4.334 -8.055 1.00 90.44 146 PHE A CA 1
ATOM 1162 C C . PHE A 1 146 ? 13.025 -4.040 -7.659 1.00 90.44 146 PHE A C 1
ATOM 1164 O O . PHE A 1 146 ? 12.495 -4.683 -6.752 1.00 90.44 146 PHE A O 1
ATOM 1171 N N . ASN A 1 147 ? 12.344 -3.126 -8.360 1.00 92.25 147 ASN A N 1
ATOM 1172 C CA . ASN A 1 147 ? 10.932 -2.845 -8.081 1.00 92.25 147 ASN A CA 1
ATOM 1173 C C . ASN A 1 147 ? 10.054 -4.092 -8.269 1.00 92.25 147 ASN A C 1
ATOM 1175 O O . ASN A 1 147 ? 9.158 -4.356 -7.472 1.00 92.25 147 ASN A O 1
ATOM 1179 N N . SER A 1 148 ? 10.346 -4.887 -9.296 1.00 91.50 148 SER A N 1
ATOM 1180 C CA . SER A 1 148 ? 9.603 -6.106 -9.629 1.00 91.50 148 SER A CA 1
ATOM 1181 C C . SER A 1 148 ? 9.818 -7.225 -8.615 1.00 91.50 148 SER A C 1
ATOM 1183 O O . SER A 1 148 ? 8.886 -7.960 -8.310 1.00 91.50 148 SER A O 1
ATOM 1185 N N . ALA A 1 149 ? 11.023 -7.333 -8.057 1.00 93.19 149 ALA A N 1
ATOM 1186 C CA . ALA A 1 149 ? 11.372 -8.344 -7.064 1.00 93.19 149 ALA A CA 1
ATOM 1187 C C . ALA A 1 149 ? 10.997 -7.949 -5.624 1.00 93.19 149 ALA A C 1
ATOM 1189 O O . ALA A 1 149 ? 10.890 -8.821 -4.763 1.00 93.19 149 ALA A O 1
ATOM 1190 N N . VAL A 1 150 ? 10.827 -6.650 -5.340 1.00 95.50 150 VAL A N 1
ATOM 1191 C CA . VAL A 1 150 ? 10.693 -6.137 -3.964 1.00 95.50 150 VAL A CA 1
ATOM 1192 C C . VAL A 1 150 ? 9.462 -5.251 -3.774 1.00 95.50 150 VAL A C 1
ATOM 1194 O O . VAL A 1 150 ? 8.661 -5.483 -2.866 1.00 95.50 150 VAL A O 1
ATOM 1197 N N . GLY A 1 151 ? 9.282 -4.245 -4.629 1.00 95.69 151 GLY A N 1
ATOM 1198 C CA . GLY A 1 151 ? 8.194 -3.270 -4.525 1.00 95.69 151 GLY A CA 1
ATOM 1199 C C . GLY A 1 151 ? 6.827 -3.874 -4.847 1.00 95.69 151 GLY A C 1
ATOM 1200 O O . GLY A 1 151 ? 5.943 -3.891 -3.990 1.00 95.69 151 GLY A O 1
ATOM 1201 N N . LEU A 1 152 ? 6.658 -4.428 -6.050 1.00 95.19 152 LEU A N 1
ATOM 1202 C CA . LEU A 1 152 ? 5.388 -5.020 -6.496 1.00 95.19 152 LEU A CA 1
ATOM 1203 C C . LEU A 1 152 ? 4.918 -6.198 -5.619 1.00 95.19 152 LEU A C 1
ATOM 1205 O O . LEU A 1 152 ? 3.748 -6.206 -5.231 1.00 95.19 152 LEU A O 1
ATOM 1209 N N . PRO A 1 153 ? 5.780 -7.155 -5.216 1.00 97.75 153 PRO A N 1
ATOM 1210 C CA . PRO A 1 153 ? 5.386 -8.216 -4.290 1.00 97.75 153 PRO A CA 1
ATOM 1211 C C . PRO A 1 153 ? 4.907 -7.661 -2.953 1.00 97.75 153 PRO A C 1
ATOM 1213 O O . PRO A 1 153 ? 3.897 -8.123 -2.427 1.00 97.75 153 PRO A O 1
ATOM 1216 N N . SER A 1 154 ? 5.588 -6.638 -2.423 1.00 98.00 154 SER A N 1
ATOM 1217 C CA . SER A 1 154 ? 5.176 -5.963 -1.188 1.00 98.00 154 SER A CA 1
ATOM 1218 C C . SER A 1 154 ? 3.803 -5.308 -1.341 1.00 98.00 154 SER A C 1
ATOM 1220 O O . SER A 1 154 ? 2.966 -5.420 -0.446 1.00 98.00 154 SER A O 1
ATOM 1222 N N . TYR A 1 155 ? 3.544 -4.672 -2.486 1.00 97.44 155 TYR A N 1
ATOM 1223 C CA . TYR A 1 155 ? 2.262 -4.038 -2.774 1.00 97.44 155 TYR A CA 1
ATOM 1224 C C . TYR A 1 155 ? 1.125 -5.068 -2.809 1.00 97.44 155 TYR A C 1
ATOM 1226 O O . TYR A 1 155 ? 0.161 -4.963 -2.047 1.00 97.44 155 TYR A O 1
ATOM 1234 N N . PHE A 1 156 ? 1.261 -6.105 -3.640 1.00 97.81 156 PHE A N 1
ATOM 1235 C CA . PHE A 1 156 ? 0.220 -7.120 -3.810 1.00 97.81 156 PHE A CA 1
ATOM 1236 C C . PHE A 1 156 ? -0.008 -7.947 -2.549 1.00 97.81 156 PHE A C 1
ATOM 1238 O O . PHE A 1 156 ? -1.154 -8.251 -2.209 1.00 97.81 156 PHE A O 1
ATOM 1245 N N . LEU A 1 157 ? 1.057 -8.274 -1.814 1.00 98.12 157 LEU A N 1
ATOM 1246 C CA . LEU A 1 157 ? 0.941 -8.943 -0.523 1.00 98.12 157 LEU A CA 1
ATOM 1247 C C . LEU A 1 157 ? 0.212 -8.060 0.493 1.00 98.12 157 LEU A C 1
ATOM 1249 O O . LEU A 1 157 ? -0.663 -8.550 1.204 1.00 98.12 157 LEU A O 1
ATOM 1253 N N . GLY A 1 158 ? 0.530 -6.764 0.531 1.00 98.00 158 GLY A N 1
ATOM 1254 C CA . GLY A 1 158 ? -0.141 -5.796 1.394 1.00 98.00 158 GLY A CA 1
ATOM 1255 C C . GLY A 1 158 ? -1.651 -5.745 1.161 1.00 98.00 158 GLY A C 1
ATOM 1256 O O . GLY A 1 158 ? -2.424 -5.896 2.108 1.00 98.00 158 GLY A O 1
ATOM 1257 N N . GLN A 1 159 ? -2.066 -5.631 -0.104 1.00 98.12 159 GLN A N 1
ATOM 1258 C CA . GLN A 1 159 ? -3.480 -5.675 -0.500 1.00 98.12 159 GLN A CA 1
ATOM 1259 C C . GLN A 1 159 ? -4.136 -7.018 -0.152 1.00 98.12 159 GLN A C 1
ATOM 1261 O O . GLN A 1 159 ? -5.232 -7.059 0.404 1.00 98.12 159 GLN A O 1
ATOM 1266 N N . SER A 1 160 ? -3.452 -8.131 -0.426 1.00 98.38 160 SER A N 1
ATOM 1267 C CA . SER A 1 160 ? -3.970 -9.478 -0.155 1.00 98.38 160 SER A CA 1
ATOM 1268 C C . SER A 1 160 ? -4.221 -9.710 1.336 1.00 98.38 160 SER A C 1
ATOM 1270 O O . SER A 1 160 ? -5.252 -10.267 1.712 1.00 98.38 160 SER A O 1
ATOM 1272 N N . LEU A 1 161 ? -3.316 -9.249 2.204 1.00 98.38 161 LEU A N 1
ATOM 1273 C CA . LEU A 1 161 ? -3.490 -9.333 3.656 1.00 98.38 161 LEU A CA 1
ATOM 1274 C C . LEU A 1 161 ? -4.680 -8.494 4.136 1.00 98.38 161 LEU A C 1
ATOM 1276 O O . LEU A 1 161 ? -5.461 -8.973 4.958 1.00 98.38 161 LEU A O 1
ATOM 1280 N N . GLN A 1 162 ? -4.880 -7.298 3.572 1.00 98.31 162 GLN A N 1
ATOM 1281 C CA . GLN A 1 162 ? -6.057 -6.478 3.869 1.00 98.31 162 GLN A CA 1
ATOM 1282 C C . GLN A 1 162 ? -7.361 -7.165 3.428 1.00 98.31 162 GLN A C 1
ATOM 1284 O O . GLN A 1 162 ? -8.322 -7.211 4.195 1.00 98.31 162 GLN A O 1
ATOM 1289 N N . ILE A 1 163 ? -7.388 -7.769 2.235 1.00 98.50 163 ILE A N 1
ATOM 1290 C CA . ILE A 1 163 ? -8.531 -8.551 1.730 1.00 98.50 163 ILE A CA 1
ATOM 1291 C C . ILE A 1 163 ? -8.863 -9.715 2.671 1.00 98.50 163 ILE A C 1
ATOM 1293 O O . ILE A 1 163 ? -10.034 -9.946 2.989 1.00 98.50 163 ILE A O 1
ATOM 1297 N N . ILE A 1 164 ? -7.847 -10.458 3.120 1.00 98.31 164 ILE A N 1
ATOM 1298 C CA . ILE A 1 164 ? -8.020 -11.585 4.046 1.00 98.31 164 ILE A CA 1
ATOM 1299 C C . ILE A 1 164 ? -8.585 -11.095 5.380 1.00 98.31 164 ILE A C 1
ATOM 1301 O O . ILE A 1 164 ? -9.506 -11.716 5.915 1.00 98.31 164 ILE A O 1
ATOM 1305 N N . LEU A 1 165 ? -8.073 -9.981 5.908 1.00 98.06 165 LEU A N 1
ATOM 1306 C CA . LEU A 1 165 ? -8.563 -9.420 7.161 1.00 98.06 165 LEU A CA 1
ATOM 1307 C C . LEU A 1 165 ? -10.021 -8.968 7.046 1.00 98.06 165 LEU A C 1
ATOM 1309 O O . LEU A 1 165 ? -10.836 -9.373 7.873 1.00 98.06 165 LEU A O 1
ATOM 1313 N N . ASN A 1 166 ? -10.377 -8.232 5.991 1.00 98.31 166 ASN A N 1
ATOM 1314 C CA . ASN A 1 166 ? -11.762 -7.840 5.712 1.00 98.31 166 ASN A CA 1
ATOM 1315 C C . ASN A 1 166 ? -12.686 -9.070 5.646 1.00 98.31 166 ASN A C 1
ATOM 1317 O O . ASN A 1 166 ? -13.781 -9.084 6.210 1.00 98.31 166 ASN A O 1
ATOM 1321 N N . PHE A 1 167 ? -12.230 -10.152 5.003 1.00 98.19 167 PHE A N 1
ATOM 1322 C CA . PHE A 1 167 ? -12.984 -11.404 4.929 1.00 98.19 167 PHE A CA 1
ATOM 1323 C C . PHE A 1 167 ? -13.205 -12.060 6.299 1.00 98.19 167 PHE A C 1
ATOM 1325 O O . PHE A 1 167 ? -14.290 -12.606 6.523 1.00 98.19 167 PHE A O 1
ATOM 1332 N N . ARG A 1 168 ? -12.209 -12.025 7.195 1.00 97.56 168 ARG A N 1
ATOM 1333 C CA . ARG A 1 168 ? -12.290 -12.601 8.551 1.00 97.56 168 ARG A CA 1
ATOM 1334 C C . ARG A 1 168 ? -13.140 -11.750 9.489 1.00 97.56 168 ARG A C 1
ATOM 1336 O O . ARG A 1 168 ? -13.995 -12.292 10.179 1.00 97.56 168 ARG A O 1
ATOM 1343 N N . CYS A 1 169 ? -12.933 -10.436 9.477 1.00 96.88 169 CYS A N 1
ATOM 1344 C CA . CYS A 1 169 ? -13.660 -9.495 10.324 1.00 96.88 169 CYS A CA 1
ATOM 1345 C C . CYS A 1 169 ? -15.100 -9.254 9.851 1.00 96.88 169 CYS A C 1
ATOM 1347 O O . CYS A 1 169 ? -15.905 -8.748 10.626 1.00 96.88 169 CYS A O 1
ATOM 1349 N N . LYS A 1 170 ? -15.427 -9.598 8.593 1.00 97.38 170 LYS A N 1
ATOM 1350 C CA . LYS A 1 170 ? -16.709 -9.267 7.943 1.00 97.38 170 LYS A CA 1
ATOM 1351 C C . LYS A 1 170 ? -17.025 -7.772 7.999 1.00 97.38 170 LYS A C 1
ATOM 1353 O O . LYS A 1 170 ? -18.182 -7.371 8.048 1.00 97.38 170 LYS A O 1
ATOM 1358 N N . THR A 1 171 ? -15.981 -6.955 7.957 1.00 96.81 171 THR A N 1
ATOM 1359 C CA . THR A 1 171 ? -16.045 -5.499 7.882 1.00 96.81 171 THR A CA 1
ATOM 1360 C C . THR A 1 171 ? -15.113 -5.028 6.777 1.00 96.81 171 THR A C 1
ATOM 1362 O O . THR A 1 171 ? -14.165 -5.720 6.405 1.00 96.81 171 THR A O 1
ATOM 1365 N N . PHE A 1 172 ? -15.408 -3.865 6.211 1.00 97.56 172 PHE A N 1
ATOM 1366 C CA . PHE A 1 172 ? -14.577 -3.244 5.194 1.00 97.56 172 PHE A CA 1
ATOM 1367 C C . PHE A 1 172 ? -13.785 -2.081 5.794 1.00 97.56 172 PHE A C 1
ATOM 1369 O O . PHE A 1 172 ? -14.373 -1.118 6.299 1.00 97.56 172 PHE A O 1
ATOM 1376 N N . SER A 1 173 ? -12.457 -2.155 5.716 1.00 96.25 173 SER A N 1
ATOM 1377 C CA . SER A 1 173 ? -11.562 -1.023 5.969 1.00 96.25 173 SER A CA 1
ATOM 1378 C C . SER A 1 173 ? -10.236 -1.164 5.199 1.00 96.25 173 SER A C 1
ATOM 1380 O O . SER A 1 173 ? -10.118 -1.996 4.294 1.00 96.25 173 SER A O 1
ATOM 1382 N N . GLY A 1 174 ? -9.270 -0.283 5.485 1.00 94.06 174 GLY A N 1
ATOM 1383 C CA . GLY A 1 174 ? -7.984 -0.168 4.786 1.00 94.06 174 GLY A CA 1
ATOM 1384 C C . GLY A 1 174 ? -7.985 0.819 3.612 1.00 94.06 174 GLY A C 1
ATOM 1385 O O . GLY A 1 174 ? -6.923 1.197 3.129 1.00 94.06 174 GLY A O 1
ATOM 1386 N N . THR A 1 175 ? -9.159 1.268 3.166 1.00 95.38 175 THR A N 1
ATOM 1387 C CA . THR A 1 175 ? -9.339 2.295 2.128 1.00 95.38 175 THR A CA 1
ATOM 1388 C C . THR A 1 175 ? -10.753 2.880 2.213 1.00 95.38 175 THR A C 1
ATOM 1390 O O . THR A 1 175 ? -11.638 2.324 2.873 1.00 95.38 175 THR A O 1
ATOM 1393 N N . TYR A 1 176 ? -10.985 4.008 1.541 1.00 95.19 176 TYR A N 1
ATOM 1394 C CA . TYR A 1 176 ? -12.318 4.578 1.387 1.00 95.19 176 TYR A CA 1
ATOM 1395 C C . TYR A 1 176 ? -13.219 3.651 0.555 1.00 95.19 176 TYR A C 1
ATOM 1397 O O . TYR A 1 176 ? -12.780 3.075 -0.433 1.00 95.19 176 TYR A O 1
ATOM 1405 N N . ARG A 1 177 ? -14.512 3.544 0.886 1.00 95.56 177 ARG A N 1
ATOM 1406 C CA . ARG A 1 177 ? -15.431 2.557 0.276 1.00 95.56 177 ARG A CA 1
ATOM 1407 C C . ARG A 1 177 ? -15.591 2.682 -1.248 1.00 95.56 177 ARG A C 1
ATOM 1409 O O . ARG A 1 177 ? -15.738 1.675 -1.933 1.00 95.56 177 ARG A O 1
ATOM 1416 N N . LEU A 1 178 ? -15.550 3.904 -1.780 1.00 97.00 178 LEU A N 1
ATOM 1417 C CA . LEU A 1 178 ? -15.566 4.159 -3.230 1.00 97.00 178 LEU A CA 1
ATOM 1418 C C . LEU A 1 178 ? -14.193 3.973 -3.899 1.00 97.00 178 LEU A C 1
ATOM 1420 O O . LEU A 1 178 ? -14.128 3.841 -5.119 1.00 97.00 178 LEU A O 1
ATOM 1424 N N . GLY A 1 179 ? -13.108 3.933 -3.119 1.00 95.50 179 GLY A N 1
ATOM 1425 C CA . GLY A 1 179 ? -11.736 3.789 -3.608 1.00 95.50 179 GLY A CA 1
ATOM 1426 C C . GLY A 1 179 ? -11.539 2.546 -4.483 1.00 95.50 179 GLY A C 1
ATOM 1427 O O . GLY A 1 179 ? -11.173 2.704 -5.646 1.00 95.50 179 GLY A O 1
ATOM 1428 N N . PRO A 1 180 ? -11.872 1.327 -4.008 1.00 96.88 180 PRO A N 1
ATOM 1429 C CA . PRO A 1 180 ? -11.730 0.107 -4.801 1.00 96.88 180 PRO A CA 1
ATOM 1430 C C . PRO A 1 180 ? -12.490 0.119 -6.125 1.00 96.88 180 PRO A C 1
ATOM 1432 O O . PRO A 1 180 ? -12.008 -0.430 -7.108 1.00 96.88 180 PRO A O 1
ATOM 1435 N N . TRP A 1 181 ? -13.661 0.760 -6.177 1.00 98.00 181 TRP A N 1
ATOM 1436 C CA . TRP A 1 181 ? -14.430 0.885 -7.415 1.00 98.00 181 TRP A CA 1
ATOM 1437 C C . TRP A 1 181 ? -13.710 1.768 -8.430 1.00 98.00 181 TRP A C 1
ATOM 1439 O O . TRP A 1 181 ? -13.584 1.398 -9.596 1.00 98.00 181 TRP A O 1
ATOM 1449 N N . PHE A 1 182 ? -13.192 2.916 -7.993 1.00 97.00 182 PHE A N 1
ATOM 1450 C CA . PHE A 1 182 ? -12.399 3.785 -8.858 1.00 97.00 182 PHE A CA 1
ATOM 1451 C C . PHE A 1 182 ? -11.081 3.142 -9.282 1.00 97.00 182 PHE A C 1
ATOM 1453 O O . PHE A 1 182 ? -10.692 3.292 -10.438 1.00 97.00 182 PHE A O 1
ATOM 1460 N N . MET A 1 183 ? -10.432 2.388 -8.396 1.00 95.06 183 MET A N 1
ATOM 1461 C CA . MET A 1 183 ? -9.264 1.587 -8.748 1.00 95.06 183 MET A CA 1
ATOM 1462 C C . MET A 1 183 ? -9.622 0.555 -9.823 1.00 95.06 183 MET A C 1
ATOM 1464 O O . MET A 1 183 ? -9.000 0.535 -10.879 1.00 95.06 183 MET A O 1
ATOM 1468 N N . PHE A 1 184 ? -10.677 -0.233 -9.609 1.00 97.44 184 PHE A N 1
ATOM 1469 C CA . PHE A 1 184 ? -11.129 -1.271 -10.535 1.00 97.44 184 PHE A CA 1
ATOM 1470 C C . PHE A 1 184 ? -11.448 -0.713 -11.929 1.00 97.44 184 PHE A C 1
ATOM 1472 O O . PHE A 1 184 ? -10.896 -1.181 -12.924 1.00 97.44 184 PHE A O 1
ATOM 1479 N N . PHE A 1 185 ? -12.266 0.342 -12.016 1.00 96.94 185 PHE A N 1
ATOM 1480 C CA . PHE A 1 185 ? -12.560 0.991 -13.298 1.00 96.94 185 PHE A CA 1
ATOM 1481 C C . PHE A 1 185 ? -11.332 1.670 -13.909 1.00 96.94 185 PHE A C 1
ATOM 1483 O O . PHE A 1 185 ? -11.170 1.656 -15.127 1.00 96.94 185 PHE A O 1
ATOM 1490 N N . GLY A 1 186 ? -10.452 2.238 -13.083 1.00 94.50 186 GLY A N 1
ATOM 1491 C CA . GLY A 1 186 ? -9.185 2.810 -13.526 1.00 94.50 186 GLY A CA 1
ATOM 1492 C C . GLY A 1 186 ? -8.303 1.778 -14.224 1.00 94.50 186 GLY A C 1
ATOM 1493 O O . GLY A 1 186 ? -7.843 2.036 -15.333 1.00 94.50 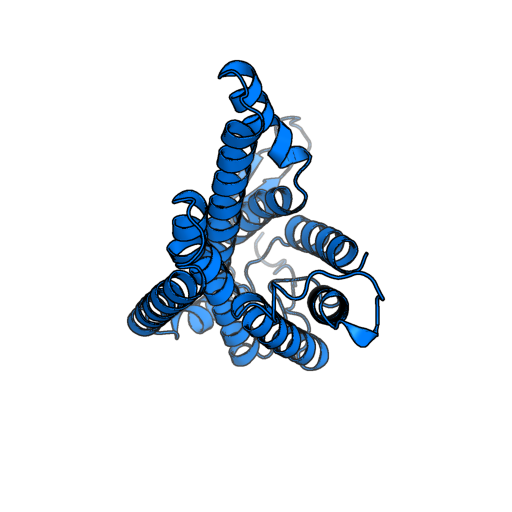186 GLY A O 1
ATOM 1494 N N . VAL A 1 187 ? -8.133 0.598 -13.623 1.00 94.00 187 VAL A N 1
ATOM 1495 C CA . VAL A 1 187 ? -7.335 -0.499 -14.191 1.00 94.00 187 VAL A CA 1
ATOM 1496 C C . VAL A 1 187 ? -7.961 -1.028 -15.482 1.00 94.00 187 VAL A C 1
ATOM 1498 O O . VAL A 1 187 ? -7.246 -1.195 -16.468 1.00 94.00 187 VAL A O 1
ATOM 1501 N N . ILE A 1 188 ? -9.289 -1.211 -15.532 1.00 95.25 188 ILE A N 1
ATOM 1502 C CA . ILE A 1 188 ? -9.987 -1.610 -16.769 1.00 95.25 188 ILE A CA 1
ATOM 1503 C C . ILE A 1 188 ? -9.714 -0.608 -17.892 1.00 95.25 188 ILE A C 1
ATOM 1505 O O . ILE A 1 188 ? -9.369 -1.012 -18.999 1.00 95.25 188 ILE A O 1
A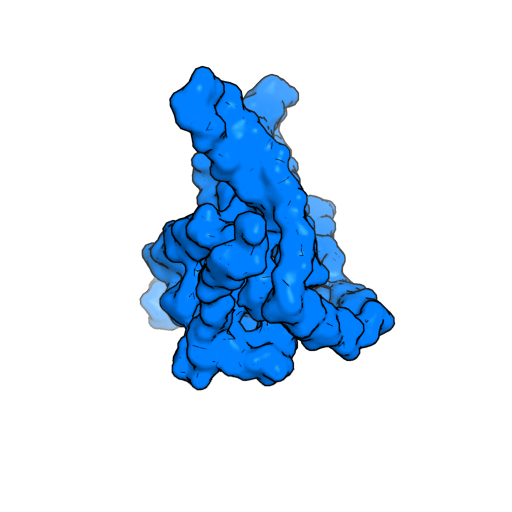TOM 1509 N N . LEU A 1 189 ? -9.835 0.693 -17.623 1.00 92.56 189 LEU A N 1
ATOM 1510 C CA . LEU A 1 189 ? -9.585 1.721 -18.635 1.00 92.56 189 LEU A CA 1
ATOM 1511 C C . LEU A 1 189 ? -8.133 1.712 -19.115 1.00 92.56 189 LEU A C 1
ATOM 1513 O O . LEU A 1 189 ? -7.903 1.808 -20.318 1.00 92.56 189 LEU A O 1
ATOM 1517 N N . THR A 1 190 ? -7.169 1.533 -18.209 1.00 89.25 190 THR A N 1
ATOM 1518 C CA . THR A 1 190 ? -5.758 1.357 -18.579 1.00 89.25 190 THR A CA 1
ATOM 1519 C C . THR A 1 190 ? -5.574 0.134 -19.478 1.00 89.25 190 THR A C 1
ATOM 1521 O O . THR A 1 190 ? -4.863 0.209 -20.473 1.00 89.25 190 THR A O 1
ATOM 1524 N N . MET A 1 191 ? -6.245 -0.987 -19.204 1.00 89.62 191 MET A N 1
ATOM 1525 C CA . MET A 1 191 ? -6.170 -2.182 -20.058 1.00 89.62 191 MET A CA 1
ATOM 1526 C C . MET A 1 191 ? -6.820 -1.973 -21.431 1.00 89.62 191 MET A C 1
ATOM 1528 O O . MET A 1 191 ? -6.276 -2.426 -22.436 1.00 89.62 191 MET A O 1
ATOM 1532 N N . VAL A 1 192 ? -7.949 -1.261 -21.494 1.00 89.31 192 VAL A N 1
ATOM 1533 C CA . VAL A 1 192 ? -8.655 -0.947 -22.750 1.00 89.31 192 VAL A CA 1
ATOM 1534 C C . VAL A 1 192 ? -7.797 -0.087 -23.681 1.00 89.31 192 VAL A C 1
ATOM 1536 O O . VAL A 1 192 ? -7.850 -0.279 -24.893 1.00 89.31 192 VAL A O 1
ATOM 1539 N N . GLN A 1 193 ? -6.953 0.799 -23.139 1.00 84.62 193 GLN A N 1
ATOM 1540 C CA . GLN A 1 193 ? -6.006 1.599 -23.933 1.00 84.62 193 GLN A CA 1
ATOM 1541 C C . GLN A 1 193 ? -4.984 0.752 -24.708 1.00 84.62 193 GLN A C 1
ATOM 1543 O O . GLN A 1 193 ? -4.422 1.238 -25.682 1.00 84.62 193 GLN A O 1
ATOM 1548 N N . HIS A 1 194 ? -4.774 -0.509 -24.319 1.00 81.81 194 HIS A N 1
ATOM 1549 C CA . HIS A 1 194 ? -3.851 -1.427 -24.990 1.00 81.81 194 HIS A CA 1
ATOM 1550 C C . HIS A 1 194 ? -4.540 -2.306 -26.052 1.00 81.81 194 HIS A C 1
ATOM 1552 O O . HIS A 1 194 ? -3.904 -3.192 -26.616 1.00 81.81 194 HIS A O 1
ATOM 1558 N N . ILE A 1 195 ? -5.840 -2.114 -26.322 1.00 83.44 195 ILE A N 1
ATOM 1559 C CA . ILE A 1 195 ? -6.564 -2.868 -27.355 1.00 83.44 195 ILE A CA 1
ATOM 1560 C C . ILE A 1 195 ? -6.372 -2.163 -28.713 1.00 83.44 195 ILE A C 1
ATOM 1562 O O . ILE A 1 195 ? -6.923 -1.077 -28.907 1.00 83.44 195 ILE A O 1
ATOM 1566 N N . PRO A 1 196 ? -5.657 -2.775 -29.679 1.00 73.12 196 PRO A N 1
ATOM 1567 C CA . PRO A 1 196 ? -5.234 -2.103 -30.914 1.00 73.12 196 PRO A CA 1
ATOM 1568 C C . PRO A 1 196 ? -6.398 -1.629 -31.800 1.00 73.12 196 PRO A C 1
ATOM 1570 O O . PRO A 1 196 ? -6.277 -0.626 -32.489 1.00 73.12 196 PRO A O 1
ATOM 1573 N N . ASN A 1 197 ? -7.556 -2.292 -31.743 1.00 73.50 197 ASN A N 1
ATOM 1574 C CA . ASN A 1 197 ? -8.699 -1.974 -32.610 1.00 73.50 197 ASN A CA 1
ATOM 1575 C C . ASN A 1 197 ? -9.528 -0.756 -32.158 1.00 73.50 197 ASN A C 1
ATOM 1577 O O . ASN A 1 197 ? -10.448 -0.358 -32.866 1.00 73.50 197 ASN A O 1
ATOM 1581 N N . LEU A 1 198 ? -9.273 -0.207 -30.965 1.00 75.06 198 LEU A N 1
ATOM 1582 C CA . LEU A 1 198 ? -10.039 0.924 -30.421 1.00 75.06 198 LEU A CA 1
ATOM 1583 C C . LEU A 1 198 ? -9.355 2.275 -30.649 1.00 75.06 198 LEU A C 1
ATOM 1585 O O . LEU A 1 198 ? -10.034 3.299 -30.709 1.00 75.06 198 LEU A O 1
ATOM 1589 N N . PHE A 1 199 ? -8.030 2.281 -30.794 1.00 73.38 199 PHE A N 1
ATOM 1590 C CA . PHE A 1 199 ? -7.235 3.482 -31.009 1.00 73.38 199 PHE A CA 1
ATOM 1591 C C . PHE A 1 199 ? -6.228 3.184 -32.116 1.00 73.38 199 PHE A C 1
ATOM 1593 O O . PHE A 1 199 ? -5.261 2.464 -31.899 1.00 73.38 199 PHE A O 1
ATOM 1600 N N . ASP A 1 200 ? -6.483 3.747 -33.295 1.00 61.91 200 ASP A N 1
ATOM 1601 C CA . ASP A 1 200 ? -5.883 3.442 -34.607 1.00 61.91 200 ASP A CA 1
ATOM 1602 C C . ASP A 1 200 ? -4.344 3.659 -34.714 1.00 61.91 200 ASP A C 1
ATOM 1604 O O . ASP A 1 200 ? -3.803 3.756 -35.808 1.00 61.91 200 ASP A O 1
ATOM 1608 N N . HIS A 1 201 ? -3.622 3.823 -33.595 1.00 56.50 201 HIS A N 1
ATOM 1609 C CA . HIS A 1 201 ? -2.240 4.328 -33.547 1.00 56.50 201 HIS A CA 1
ATOM 1610 C C . HIS A 1 201 ? -1.325 3.697 -32.470 1.00 56.50 201 HIS A C 1
ATOM 1612 O O . HIS A 1 201 ? -0.290 4.285 -32.153 1.00 56.50 201 HIS A O 1
ATOM 1618 N N . TYR A 1 202 ? -1.641 2.537 -31.880 1.00 54.38 202 TYR A N 1
ATOM 1619 C CA . TYR A 1 202 ? -0.786 1.972 -30.818 1.00 54.38 202 TYR A CA 1
ATOM 1620 C C . TYR A 1 202 ? 0.202 0.894 -31.291 1.00 54.38 202 TYR A C 1
ATOM 1622 O O . TYR A 1 202 ? -0.183 -0.102 -31.902 1.00 54.38 202 TYR A O 1
ATOM 1630 N N . ASN A 1 203 ? 1.483 1.092 -30.941 1.00 56.44 203 ASN A N 1
ATOM 1631 C CA . ASN A 1 203 ? 2.549 0.092 -31.048 1.00 56.44 203 ASN A CA 1
ATOM 1632 C C . ASN A 1 203 ? 2.124 -1.195 -30.323 1.00 56.44 203 ASN A C 1
ATOM 1634 O O . ASN A 1 203 ? 1.814 -1.173 -29.133 1.00 56.44 203 ASN A O 1
ATOM 1638 N N . ILE A 1 204 ? 2.137 -2.313 -31.050 1.00 55.50 204 ILE A N 1
ATOM 1639 C CA . ILE A 1 204 ? 1.669 -3.648 -30.632 1.00 55.50 204 ILE A CA 1
ATOM 1640 C C . ILE A 1 204 ? 2.577 -4.288 -29.555 1.00 55.50 204 ILE A C 1
ATOM 1642 O O . ILE A 1 204 ? 2.291 -5.370 -29.046 1.00 55.50 204 ILE A O 1
ATOM 1646 N N . ASP A 1 205 ? 3.646 -3.611 -29.138 1.00 58.03 205 ASP A N 1
ATOM 1647 C CA . ASP A 1 205 ? 4.732 -4.239 -28.383 1.00 58.03 205 ASP A CA 1
ATOM 1648 C C . ASP A 1 205 ? 4.458 -4.462 -26.886 1.00 58.03 205 ASP A C 1
ATOM 1650 O O . ASP A 1 205 ? 5.242 -5.145 -26.229 1.00 58.03 205 ASP A O 1
ATOM 1654 N N . SER A 1 206 ? 3.350 -3.973 -26.318 1.00 60.84 206 SER A N 1
ATOM 1655 C CA . SER A 1 206 ? 3.011 -4.264 -24.917 1.00 60.84 206 SER A CA 1
ATOM 1656 C C . SER A 1 206 ? 1.614 -4.862 -24.780 1.00 60.84 206 SER A C 1
ATOM 1658 O O . SER A 1 206 ? 0.622 -4.157 -24.580 1.00 60.84 206 SER A O 1
ATOM 1660 N N . GLY A 1 207 ? 1.547 -6.193 -24.856 1.00 70.88 207 GLY A N 1
ATOM 1661 C CA . GLY A 1 207 ? 0.405 -6.955 -24.352 1.00 70.88 207 GLY A CA 1
ATOM 1662 C C . GLY A 1 207 ? 0.140 -6.672 -22.867 1.00 70.88 207 GLY A C 1
ATOM 1663 O O . GLY A 1 207 ? 0.906 -5.986 -22.188 1.00 70.88 207 GLY A O 1
ATOM 1664 N N . TRP A 1 208 ? -0.963 -7.201 -22.336 1.00 80.25 208 TRP A N 1
ATOM 1665 C CA . TRP A 1 208 ? -1.310 -6.994 -20.930 1.00 80.25 208 TRP A CA 1
ATOM 1666 C C . TRP A 1 208 ? -0.208 -7.499 -20.001 1.00 80.25 208 TRP A C 1
ATOM 1668 O O . TRP A 1 208 ? 0.167 -8.672 -20.040 1.00 80.25 208 TRP A O 1
ATOM 1678 N N . SER A 1 209 ? 0.282 -6.612 -19.134 1.00 87.56 209 SER A N 1
ATOM 1679 C CA . SER A 1 209 ? 1.278 -6.996 -18.145 1.00 87.56 209 SER A CA 1
ATOM 1680 C C . SER A 1 209 ? 0.640 -7.888 -17.074 1.00 87.56 209 SER A C 1
ATOM 1682 O O . SER A 1 209 ? -0.477 -7.642 -16.606 1.00 87.56 209 SER A O 1
ATOM 1684 N N . PHE A 1 210 ? 1.361 -8.928 -16.658 1.00 89.31 210 PHE A N 1
ATOM 1685 C CA . PHE A 1 210 ? 0.933 -9.797 -15.564 1.00 89.31 210 PHE A CA 1
ATOM 1686 C C . PHE A 1 210 ? 0.641 -9.031 -14.248 1.00 89.31 210 PHE A C 1
ATOM 1688 O O . PHE A 1 210 ? -0.384 -9.317 -13.621 1.00 89.31 210 PHE A O 1
ATOM 1695 N N . PRO A 1 211 ? 1.433 -8.008 -13.847 1.00 91.94 211 PRO A N 1
ATOM 1696 C CA . PRO A 1 211 ? 1.084 -7.140 -12.719 1.00 91.94 211 PRO A CA 1
ATOM 1697 C C . PRO A 1 211 ? -0.293 -6.475 -12.850 1.00 91.94 211 PRO A C 1
ATOM 1699 O O . PRO A 1 211 ? -1.058 -6.481 -11.888 1.00 91.94 211 PRO A O 1
ATOM 1702 N N . THR A 1 212 ? -0.640 -5.953 -14.033 1.00 92.31 212 THR A N 1
ATOM 1703 C CA . THR A 1 212 ? -1.939 -5.297 -14.275 1.00 92.31 212 THR A CA 1
ATOM 1704 C C . THR A 1 212 ? -3.103 -6.268 -14.090 1.00 92.31 212 THR A C 1
ATOM 1706 O O . THR A 1 212 ? -4.144 -5.897 -13.552 1.00 92.31 212 THR A O 1
ATOM 1709 N N . PHE A 1 213 ? -2.929 -7.534 -14.480 1.00 93.44 213 PHE A N 1
ATOM 1710 C CA . PHE A 1 213 ? -3.943 -8.564 -14.259 1.00 93.44 213 PHE A CA 1
ATOM 1711 C C . PHE A 1 213 ? -4.157 -8.867 -12.767 1.00 93.44 213 PHE A C 1
ATOM 1713 O O . PHE A 1 213 ? -5.301 -8.940 -12.312 1.00 93.44 213 PHE A O 1
ATOM 1720 N N . ILE A 1 214 ? -3.076 -9.007 -11.988 1.00 95.38 214 ILE A N 1
ATOM 1721 C CA . ILE A 1 214 ? -3.176 -9.192 -10.529 1.00 95.38 214 ILE A CA 1
ATOM 1722 C C . ILE A 1 214 ? -3.868 -7.984 -9.892 1.00 95.38 214 ILE A C 1
ATOM 1724 O O . ILE A 1 214 ? -4.755 -8.150 -9.055 1.00 95.38 214 ILE A O 1
ATOM 1728 N N . GLU A 1 215 ? -3.484 -6.776 -10.299 1.00 95.38 215 GLU A N 1
ATOM 1729 C CA . GLU A 1 215 ? -4.073 -5.536 -9.803 1.00 95.38 215 GLU A CA 1
ATOM 1730 C C . GLU A 1 215 ? -5.582 -5.474 -10.075 1.00 95.38 215 GLU A C 1
ATOM 1732 O O . GLU A 1 215 ? -6.352 -5.190 -9.157 1.00 95.38 215 GLU A O 1
ATOM 1737 N N . LEU A 1 216 ? -6.018 -5.829 -11.290 1.00 96.81 216 LEU A N 1
ATOM 1738 C CA . LEU A 1 216 ? -7.435 -5.914 -11.649 1.00 96.81 216 LEU A CA 1
ATOM 1739 C C . LEU A 1 216 ? -8.190 -6.889 -10.737 1.00 96.81 216 LEU A C 1
ATOM 1741 O O . LEU A 1 216 ? -9.274 -6.569 -10.244 1.00 96.81 216 LEU A O 1
ATOM 1745 N N . LEU A 1 217 ? -7.618 -8.073 -10.501 1.00 97.94 217 LEU A N 1
ATOM 1746 C CA . LEU A 1 217 ? -8.226 -9.107 -9.667 1.00 97.94 217 LEU A CA 1
ATOM 1747 C C . LEU A 1 217 ? -8.368 -8.646 -8.211 1.00 97.94 217 LEU A C 1
ATOM 1749 O O . LEU A 1 217 ? -9.445 -8.775 -7.628 1.00 97.94 217 LEU A O 1
ATOM 1753 N N . LEU A 1 218 ? -7.317 -8.064 -7.629 1.00 97.94 218 LEU A N 1
ATOM 1754 C CA . LEU A 1 218 ? -7.349 -7.554 -6.255 1.00 97.94 218 LEU A CA 1
ATOM 1755 C C . LEU A 1 218 ? -8.319 -6.376 -6.110 1.00 97.94 218 LEU A C 1
ATOM 1757 O O . LEU A 1 218 ? -9.103 -6.351 -5.158 1.00 97.94 218 LEU A O 1
ATOM 1761 N N . ALA A 1 219 ? -8.322 -5.443 -7.067 1.00 97.50 219 ALA A N 1
ATOM 1762 C CA . ALA A 1 219 ? -9.257 -4.321 -7.088 1.00 97.50 219 ALA A CA 1
ATOM 1763 C C . ALA A 1 219 ? -10.713 -4.803 -7.186 1.00 97.50 219 ALA A C 1
ATOM 1765 O O . ALA A 1 219 ? -11.573 -4.308 -6.459 1.00 97.50 219 ALA A O 1
ATOM 1766 N N . GLY A 1 220 ? -10.984 -5.818 -8.013 1.00 98.38 220 GLY A N 1
ATOM 1767 C CA . GLY A 1 220 ? -12.307 -6.434 -8.133 1.00 98.38 220 GLY A CA 1
ATOM 1768 C C . GLY A 1 220 ? -12.772 -7.101 -6.836 1.00 98.38 220 GLY A C 1
ATOM 1769 O O . GLY A 1 220 ? -13.909 -6.895 -6.407 1.00 98.38 220 GLY A O 1
ATOM 1770 N N . ILE A 1 221 ? -11.888 -7.843 -6.158 1.00 98.62 221 ILE A N 1
ATOM 1771 C CA . ILE A 1 221 ? -12.202 -8.456 -4.857 1.00 98.62 221 ILE A CA 1
ATOM 1772 C C . ILE A 1 221 ? -12.486 -7.376 -3.806 1.00 98.62 221 ILE A C 1
ATOM 1774 O O . ILE A 1 221 ? -13.485 -7.472 -3.090 1.00 98.62 221 ILE A O 1
ATOM 1778 N N . LEU A 1 222 ? -11.653 -6.334 -3.720 1.00 98.19 222 LEU A N 1
ATOM 1779 C CA . LEU A 1 222 ? -11.860 -5.221 -2.787 1.00 98.19 222 LEU A CA 1
ATOM 1780 C C . LEU A 1 222 ? -13.159 -4.464 -3.072 1.00 98.19 222 LEU A C 1
ATOM 1782 O O . LEU A 1 222 ? -13.877 -4.139 -2.130 1.00 98.19 222 LEU A O 1
ATOM 1786 N N . ALA A 1 223 ? -13.501 -4.225 -4.339 1.00 98.31 223 ALA A N 1
ATOM 1787 C CA . ALA A 1 223 ? -14.770 -3.612 -4.730 1.00 98.31 223 ALA A CA 1
ATOM 1788 C C . ALA A 1 223 ? -15.970 -4.473 -4.304 1.00 98.31 223 ALA A C 1
ATOM 1790 O O . ALA A 1 223 ? -16.933 -3.960 -3.725 1.00 98.31 223 ALA A O 1
ATOM 1791 N N . GLY A 1 224 ? -15.881 -5.794 -4.488 1.00 98.50 224 GLY A N 1
ATOM 1792 C CA . GLY A 1 224 ? -16.885 -6.745 -4.008 1.00 98.50 224 GLY A CA 1
ATOM 1793 C C . GLY A 1 224 ? -17.031 -6.743 -2.482 1.00 98.50 224 GLY A C 1
ATOM 1794 O O . GLY A 1 224 ? -18.150 -6.707 -1.961 1.00 98.50 224 GLY A O 1
ATOM 1795 N N . GLN A 1 225 ? -15.918 -6.712 -1.744 1.00 98.44 225 GLN A N 1
ATOM 1796 C CA . GLN A 1 225 ? -15.933 -6.594 -0.282 1.00 98.44 225 GLN A CA 1
ATOM 1797 C C . GLN A 1 225 ? -16.507 -5.252 0.180 1.00 98.44 225 GLN A C 1
ATOM 1799 O O . GLN A 1 225 ? -17.302 -5.233 1.115 1.00 98.44 225 GLN A O 1
ATOM 1804 N N . ALA A 1 226 ? -16.169 -4.150 -0.492 1.00 97.75 226 ALA A N 1
ATOM 1805 C CA . ALA A 1 226 ? -16.708 -2.825 -0.202 1.00 97.75 226 ALA A CA 1
ATOM 1806 C C . ALA A 1 226 ? -18.229 -2.771 -0.401 1.00 97.75 226 ALA A C 1
ATOM 1808 O O . ALA A 1 226 ? -18.927 -2.087 0.346 1.00 97.75 226 ALA A O 1
ATOM 1809 N N . ALA A 1 227 ? -18.772 -3.495 -1.381 1.00 98.25 227 ALA A N 1
ATOM 1810 C CA . ALA A 1 227 ? -20.218 -3.609 -1.561 1.00 98.25 227 ALA A CA 1
ATOM 1811 C C . ALA A 1 227 ? -20.877 -4.478 -0.478 1.00 98.25 227 ALA A C 1
ATOM 1813 O O . ALA A 1 227 ? -21.936 -4.116 0.030 1.00 98.25 227 ALA A O 1
ATOM 1814 N N . THR A 1 228 ? -20.237 -5.589 -0.104 1.00 98.31 228 THR A N 1
ATOM 1815 C CA . THR A 1 228 ? -20.848 -6.637 0.731 1.00 98.31 228 THR A CA 1
ATOM 1816 C C . THR A 1 228 ? -20.726 -6.376 2.231 1.00 98.31 228 THR A C 1
ATOM 1818 O O . THR A 1 228 ? -21.659 -6.655 2.981 1.00 98.31 228 THR A O 1
ATOM 1821 N N . TYR A 1 229 ? -19.580 -5.879 2.699 1.00 98.25 229 TYR A N 1
ATOM 1822 C CA . TYR A 1 229 ? -19.298 -5.753 4.128 1.00 98.25 229 TYR A CA 1
ATOM 1823 C C . TYR A 1 229 ? -19.631 -4.353 4.665 1.00 98.25 229 TYR A C 1
ATOM 1825 O O . TYR A 1 229 ? -19.406 -3.353 3.975 1.00 98.25 229 TYR A O 1
ATOM 1833 N N . PRO A 1 230 ? -20.152 -4.252 5.903 1.00 96.81 230 PRO A N 1
ATOM 1834 C CA . PRO A 1 230 ? -20.336 -2.971 6.571 1.00 96.81 230 PRO A CA 1
ATOM 1835 C C . PRO A 1 230 ? -18.983 -2.290 6.840 1.00 96.81 230 PRO A C 1
ATOM 1837 O O . PRO A 1 230 ? -17.968 -2.975 7.007 1.00 96.81 230 PRO A O 1
ATOM 1840 N N . PRO A 1 231 ? -18.941 -0.949 6.905 1.00 95.44 231 PRO A N 1
ATOM 1841 C CA . PRO A 1 231 ? -17.729 -0.239 7.298 1.00 95.44 231 PRO A CA 1
ATOM 1842 C C . PRO A 1 231 ? -17.329 -0.621 8.729 1.00 95.44 231 PRO A C 1
ATOM 1844 O O . PRO A 1 231 ? -18.189 -0.824 9.586 1.00 95.44 231 PRO A O 1
ATOM 1847 N N . ALA A 1 232 ? -16.026 -0.709 8.998 1.00 92.69 232 ALA A N 1
ATOM 1848 C CA . ALA A 1 232 ? -15.540 -0.894 10.363 1.00 92.69 232 ALA A CA 1
ATOM 1849 C C . ALA A 1 232 ? -15.981 0.287 11.251 1.00 92.69 232 ALA A C 1
ATOM 1851 O O . ALA A 1 232 ? -15.771 1.448 10.895 1.00 92.69 232 ALA A O 1
ATOM 1852 N N . SER A 1 233 ? -16.597 -0.003 12.401 1.00 85.06 233 SER A N 1
ATOM 1853 C CA . SER A 1 233 ? -17.034 1.021 13.352 1.00 85.06 233 SER A CA 1
ATOM 1854 C C . SER A 1 233 ? -15.821 1.731 13.950 1.00 85.06 233 SER A C 1
ATOM 1856 O O . SER A 1 233 ? -15.015 1.109 14.639 1.00 85.06 233 SER A O 1
ATOM 1858 N N . GLN A 1 234 ? -15.710 3.038 13.721 1.00 70.75 234 GLN A N 1
ATOM 1859 C CA . GLN A 1 234 ? -14.695 3.898 14.341 1.00 70.75 234 GLN A CA 1
ATOM 1860 C C . GLN A 1 234 ? -15.164 4.466 15.685 1.00 70.75 234 GLN A C 1
ATOM 1862 O O . GLN A 1 234 ? -14.718 5.536 16.078 1.00 70.75 234 GLN A O 1
ATOM 1867 N N . GLN A 1 235 ? -16.114 3.799 16.346 1.00 67.50 235 GLN A N 1
ATOM 1868 C CA . GLN A 1 235 ? -16.735 4.318 17.555 1.00 67.50 235 GLN A CA 1
ATOM 1869 C C . GLN A 1 235 ? -15.638 4.565 18.594 1.00 67.50 235 GLN A C 1
ATOM 1871 O O . GLN A 1 235 ? -14.920 3.641 18.978 1.00 67.50 235 GLN A O 1
ATOM 1876 N N . GLU A 1 236 ? -15.445 5.838 18.935 1.00 58.00 236 GLU A N 1
ATOM 1877 C CA . GLU A 1 236 ? -14.524 6.252 19.980 1.00 58.00 236 GLU A CA 1
ATOM 1878 C C . GLU A 1 236 ? -15.094 5.681 21.273 1.00 58.00 236 GLU A C 1
ATOM 1880 O O . GLU A 1 236 ? -16.168 6.093 21.705 1.00 58.00 236 GLU A O 1
ATOM 1885 N N . ASP A 1 237 ? -14.425 4.670 21.830 1.00 55.66 237 ASP A N 1
ATOM 1886 C CA . ASP A 1 237 ? -14.704 4.193 23.179 1.00 55.66 237 ASP A CA 1
ATOM 1887 C C . ASP A 1 237 ? -14.454 5.393 24.113 1.00 55.66 237 ASP A C 1
ATOM 1889 O O . ASP A 1 237 ? -13.325 5.644 24.536 1.00 55.66 237 ASP A O 1
ATOM 1893 N N . SER A 1 238 ? -15.503 6.173 24.380 1.00 53.59 238 SER A N 1
ATOM 1894 C CA . SER A 1 238 ? -15.518 7.387 25.205 1.00 53.59 238 SER A CA 1
ATOM 1895 C C . SER A 1 238 ? -15.275 7.118 26.693 1.00 53.59 238 SER A C 1
ATOM 1897 O O . SER A 1 238 ? -15.419 8.014 27.516 1.00 53.59 238 SER A O 1
ATOM 1899 N N . ASP A 1 239 ? -14.899 5.891 27.046 1.00 48.53 239 ASP A N 1
ATOM 1900 C CA . ASP A 1 239 ? -14.964 5.366 28.409 1.00 48.53 239 ASP A CA 1
ATOM 1901 C C . ASP A 1 239 ? -13.574 5.264 29.065 1.00 48.53 239 ASP A C 1
ATOM 1903 O O . ASP A 1 239 ? -13.353 4.452 29.963 1.00 48.53 239 ASP A O 1
ATOM 1907 N N . ALA A 1 240 ? -12.611 6.067 28.608 1.00 48.88 240 ALA A N 1
ATOM 1908 C CA . ALA A 1 240 ? -11.276 6.147 29.198 1.00 48.88 240 ALA A CA 1
ATOM 1909 C C . ALA A 1 240 ? -10.904 7.593 29.567 1.00 48.88 240 ALA A C 1
ATOM 1911 O O . ALA A 1 240 ? -9.896 8.116 29.087 1.00 48.88 240 ALA A O 1
ATOM 1912 N N . GLU A 1 241 ? -11.720 8.212 30.423 1.00 43.84 241 GLU A N 1
ATOM 1913 C CA . GLU A 1 241 ? -11.289 9.290 31.329 1.00 43.84 241 GLU A CA 1
ATOM 1914 C C . GLU A 1 241 ? -11.142 8.752 32.757 1.00 43.84 241 GLU A C 1
ATOM 1916 O O . GLU A 1 241 ? -12.047 8.018 33.219 1.00 43.84 241 GLU A O 1
#

Radius of gyration: 19.8 Å; chains: 1; bounding box: 45×46×66 Å

Organism: Hypholoma sublateritium (strain FD-334 SS-4) (NCBI:txid945553)

pLDDT: mean 88.95, std 11.42, range [43.84, 98.62]

Sequence (241 aa):
MFLFLEWILNLHYWFTCSSTVGISVVGTKCLIFAILVNYAVEVMKTGHNSGLGLSDWISTALGRPFLYSSTIPVIWMLKTIKRVSISRESSSWIPKLHISRATHTERASDRFDSQTPKIYIVMAYAVLGILLAACNHFDIYTVYLFNSAVGLPSYFLGQSLQIILNFRCKTFSGTYRLGPWFMFFGVILTMVQHIPNLFDHYNIDSGWSFPTFIELLLAGILAGQAATYPPASQQEDSDAE

Secondary structure (DSSP, 8-state):
-HHHHHHHHHHHHHHH----TT--HHHHHHHHHHHHHHHHHHHHHHHHHTT--HHHHHHHHHHHHHH-GGGHHHHHHHHHHHTEEEE--TT-SSPEEEEPPPPHHHHHHHHHHHTS-HHHHHHHHHHHHHHHHHHTTT---HHHHHIIIIIHHHHHHHHHHHHHHHHHHTSB-SS-TTHHHHHHHHHHHHHHTT-TTTSTT--TT-PPPHHHHHHHHHHHHHHHHHHHSPBPP--------